Protein AF-A0A3M8EXB7-F1 (afdb_monomer_lite)

Radius of gyration: 24.82 Å; chains: 1; bounding box: 49×65×72 Å

Foldseek 3Di:
DPDPVVVVVVVPPPDPPPPDDLLNQQQEFEDDPDDPLVVLLQVLLVVVQWHKDKDWDDQPPDDPVSIGIWIWIDHPPDIATEGEGEPVQQADLVNVVVVLSCLRVQADPPDAYHYEYEYAPAAHGDVNVVVSQVVCVVPGNYNYDYAGNVLSVVSVVDPPPNNVSSCVRTPDSDPVVPPPPDDDDDDDQAEAEEEEDDFVVCVQLVVVLVVLLCVLQVPLPRHHYPYDYLVPDDDPDPSVVVLVVSLVPGLEYEYADEARCVVDPVNPPPSVVSNVVCCVVVVRHYEYEPAYFDDPPPPVPCVVPPYHQDQCVQQVPVVCNVVSGDGLVVQFDWDDDPNDTHTDDGVSNNVVSNVVVVVCSVVVVVSSVVVVVD

Structure (mmCIF, N/CA/C/O backbone):
data_AF-A0A3M8EXB7-F1
#
_entry.id   AF-A0A3M8EXB7-F1
#
loop_
_atom_site.group_PDB
_atom_site.id
_atom_site.type_symbol
_atom_site.label_atom_id
_atom_site.label_alt_id
_atom_site.label_comp_id
_atom_site.label_asym_id
_atom_site.label_entity_id
_atom_site.label_seq_id
_atom_site.pdbx_PDB_ins_code
_atom_site.Cartn_x
_atom_site.Cartn_y
_atom_site.Cartn_z
_atom_site.occupancy
_atom_site.B_iso_or_equiv
_atom_site.auth_seq_id
_atom_site.auth_comp_id
_atom_site.auth_asym_id
_atom_site.auth_atom_id
_atom_site.pdbx_PDB_model_num
ATOM 1 N N . MET A 1 1 ? 20.063 35.970 -7.786 1.00 37.06 1 MET A N 1
ATOM 2 C CA . MET A 1 1 ? 20.717 35.520 -6.540 1.00 37.06 1 MET A CA 1
ATOM 3 C C . MET A 1 1 ? 19.761 35.767 -5.386 1.00 37.06 1 MET A C 1
ATOM 5 O O . MET A 1 1 ? 19.698 36.880 -4.885 1.00 37.06 1 MET A O 1
ATOM 9 N N . MET A 1 2 ? 18.943 34.772 -5.034 1.00 27.27 2 MET A N 1
ATOM 10 C CA . MET A 1 2 ? 18.135 34.829 -3.814 1.00 27.27 2 MET A CA 1
ATOM 11 C C . MET A 1 2 ? 18.974 34.323 -2.637 1.00 27.27 2 MET A C 1
ATOM 13 O O . MET A 1 2 ? 19.728 33.362 -2.768 1.00 27.27 2 MET A O 1
ATOM 17 N N . SER A 1 3 ? 18.883 35.054 -1.529 1.00 26.61 3 SER A N 1
ATOM 18 C CA . SER A 1 3 ? 19.718 34.952 -0.333 1.00 26.61 3 SER A CA 1
ATOM 19 C C . SER A 1 3 ? 19.709 33.561 0.316 1.00 26.61 3 SER A C 1
ATOM 21 O O . SER A 1 3 ? 18.650 32.978 0.556 1.00 26.61 3 SER A O 1
ATOM 23 N N . SER A 1 4 ? 20.899 33.082 0.694 1.00 31.89 4 SER A N 1
ATOM 24 C CA . SER A 1 4 ? 21.149 31.824 1.418 1.00 31.89 4 SER A CA 1
ATOM 25 C C . SER A 1 4 ? 20.468 31.742 2.796 1.00 31.89 4 SER A C 1
ATOM 27 O O . SER A 1 4 ? 20.416 30.672 3.404 1.00 31.89 4 SER A O 1
ATOM 29 N N . SER A 1 5 ? 19.892 32.847 3.279 1.00 31.09 5 SER A N 1
ATOM 30 C CA . SER A 1 5 ? 19.147 32.921 4.537 1.00 31.09 5 SER A CA 1
ATOM 31 C C . SER A 1 5 ? 17.757 32.271 4.480 1.00 31.09 5 SER A C 1
ATOM 33 O O . SER A 1 5 ? 17.304 31.751 5.496 1.00 31.09 5 SER A O 1
ATOM 35 N N . ILE A 1 6 ? 17.102 32.219 3.313 1.00 33.41 6 ILE A N 1
ATOM 36 C CA . ILE A 1 6 ? 15.772 31.589 3.179 1.00 33.41 6 ILE A CA 1
ATOM 37 C C . ILE A 1 6 ? 15.900 30.063 3.086 1.00 33.41 6 ILE A C 1
ATOM 39 O O . ILE A 1 6 ? 15.130 29.335 3.710 1.00 33.41 6 ILE A O 1
ATOM 43 N N . VAL A 1 7 ? 16.939 29.566 2.405 1.00 30.27 7 VAL A N 1
ATOM 44 C CA . VAL A 1 7 ? 17.199 28.121 2.281 1.00 30.27 7 VAL A CA 1
ATOM 45 C C . VAL A 1 7 ? 17.535 27.502 3.645 1.00 30.27 7 VAL A C 1
ATOM 47 O O . VAL A 1 7 ? 17.041 26.425 3.963 1.00 30.27 7 VAL A O 1
ATOM 50 N N . ARG A 1 8 ? 18.264 28.206 4.527 1.00 27.84 8 ARG A N 1
ATOM 51 C CA . ARG A 1 8 ? 18.510 27.725 5.903 1.00 27.84 8 ARG A CA 1
ATOM 52 C C . ARG A 1 8 ? 17.266 27.708 6.796 1.00 27.84 8 ARG A C 1
ATOM 54 O O . ARG A 1 8 ? 17.203 26.884 7.700 1.00 27.84 8 ARG A O 1
ATOM 61 N N . SER A 1 9 ? 16.275 28.567 6.548 1.00 28.19 9 SER A N 1
ATOM 62 C CA . SER A 1 9 ? 15.048 28.609 7.359 1.00 28.19 9 SER A CA 1
ATOM 63 C C . SER A 1 9 ? 14.070 27.475 7.040 1.00 28.19 9 SER A C 1
ATOM 65 O O . SER A 1 9 ? 13.256 27.130 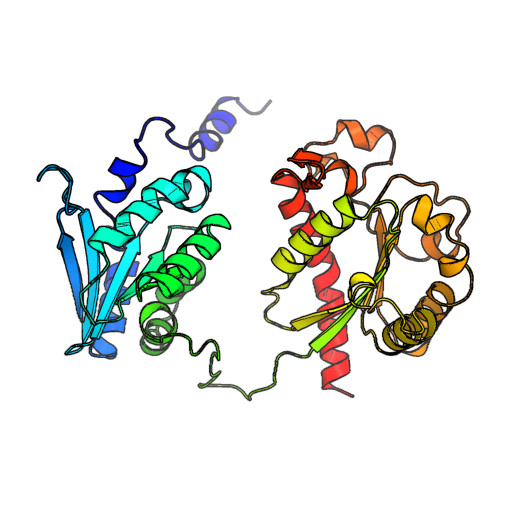7.894 1.00 28.19 9 SER A O 1
ATOM 67 N N . ILE A 1 10 ? 14.129 26.907 5.833 1.00 29.70 10 ILE A N 1
ATOM 68 C CA . ILE A 1 10 ? 13.236 25.817 5.402 1.00 29.70 10 ILE A CA 1
ATOM 69 C C . ILE A 1 10 ? 13.870 24.448 5.694 1.00 29.70 10 ILE A C 1
ATOM 71 O O . ILE A 1 10 ? 13.172 23.505 6.049 1.00 29.70 10 ILE A O 1
ATOM 75 N N . VAL A 1 11 ? 15.203 24.357 5.657 1.00 30.31 11 VAL A N 1
ATOM 76 C CA . VAL A 1 11 ? 15.957 23.124 5.957 1.00 30.31 11 VAL A CA 1
ATOM 77 C C . VAL A 1 11 ? 16.048 22.836 7.472 1.00 30.31 11 VAL A C 1
ATOM 79 O O . VAL A 1 11 ? 16.360 21.723 7.876 1.00 30.31 11 VAL A O 1
ATOM 82 N N . GLY A 1 12 ? 15.709 23.801 8.336 1.00 28.39 12 GLY A N 1
ATOM 83 C CA . GLY A 1 12 ? 15.844 23.692 9.796 1.00 28.39 12 GLY A CA 1
ATOM 84 C C . GLY A 1 12 ? 14.690 23.040 10.574 1.00 28.39 12 GLY A C 1
ATOM 85 O O . GLY A 1 12 ? 14.664 23.190 11.792 1.00 28.39 12 GLY A O 1
ATOM 86 N N . LYS A 1 13 ? 13.713 22.371 9.937 1.00 38.47 13 LYS A N 1
ATOM 87 C CA . LYS A 1 13 ? 12.563 21.771 10.661 1.00 38.47 13 LYS A CA 1
ATOM 88 C C . LYS A 1 13 ? 12.230 20.306 10.360 1.00 38.47 13 LYS A C 1
ATOM 90 O O . LYS A 1 13 ? 11.255 19.809 10.911 1.00 38.47 13 LYS A O 1
ATOM 95 N N . ILE A 1 14 ? 13.024 19.592 9.560 1.00 37.44 14 ILE A N 1
ATOM 96 C CA . ILE A 1 14 ? 12.814 18.147 9.325 1.00 37.44 14 ILE A CA 1
ATOM 97 C C . ILE A 1 14 ? 14.154 17.397 9.299 1.00 37.44 14 ILE A C 1
ATOM 99 O O . ILE A 1 14 ? 14.419 16.558 8.447 1.00 37.44 14 ILE A O 1
ATOM 103 N N . THR A 1 15 ? 15.027 17.711 10.249 1.00 34.00 15 THR A N 1
ATOM 104 C CA . THR A 1 15 ? 16.056 16.771 10.703 1.00 34.00 15 THR A CA 1
ATOM 105 C C . THR A 1 15 ? 15.600 16.264 12.067 1.00 34.00 15 THR A C 1
ATOM 107 O O . THR A 1 15 ? 15.332 17.108 12.928 1.00 34.00 15 THR A O 1
ATOM 110 N N . PRO A 1 16 ? 15.443 14.942 12.277 1.00 38.62 16 PRO A N 1
ATOM 111 C CA . PRO A 1 16 ? 15.100 14.419 13.590 1.00 38.62 16 PRO A CA 1
ATOM 112 C C . PRO A 1 16 ? 16.168 14.873 14.581 1.00 38.62 16 PRO A C 1
ATOM 114 O O . PRO A 1 16 ? 17.355 14.927 14.257 1.00 38.62 16 PRO A O 1
ATOM 117 N N . ASP A 1 17 ? 15.740 15.242 15.778 1.00 40.34 17 ASP A N 1
ATOM 118 C CA . ASP A 1 17 ? 16.655 15.405 16.892 1.00 40.34 17 ASP A CA 1
ATOM 119 C C . ASP A 1 17 ? 17.236 14.015 17.201 1.00 40.34 17 ASP A C 1
ATOM 121 O O . ASP A 1 17 ? 16.585 13.176 17.815 1.00 40.34 17 ASP A O 1
ATOM 125 N N . ILE A 1 18 ? 18.441 13.736 16.696 1.00 44.69 18 ILE A N 1
ATOM 126 C CA . ILE A 1 18 ? 19.165 12.462 16.868 1.00 44.69 18 ILE A CA 1
ATOM 127 C C . ILE A 1 18 ? 19.607 12.274 18.344 1.00 44.69 18 ILE A C 1
ATOM 129 O O . ILE A 1 18 ? 20.276 11.301 18.675 1.00 44.69 18 ILE A O 1
ATOM 133 N N . SER A 1 19 ? 19.253 13.186 19.264 1.00 48.19 19 SER A N 1
ATOM 134 C CA . SER A 1 19 ? 19.722 13.151 20.656 1.00 48.19 19 SER A CA 1
ATOM 135 C C . SER A 1 19 ? 18.784 12.480 21.666 1.00 48.19 19 SER A C 1
ATOM 137 O O . SER A 1 19 ? 19.179 12.315 22.820 1.00 48.19 19 SER A O 1
ATOM 139 N N . THR A 1 20 ? 17.564 12.085 21.287 1.00 61.19 20 THR A N 1
ATOM 140 C CA . THR A 1 20 ? 16.586 11.551 22.253 1.00 61.19 20 THR A CA 1
ATOM 141 C C . THR A 1 20 ? 16.604 10.023 22.295 1.00 61.19 20 THR A C 1
ATOM 143 O O . THR A 1 20 ? 16.382 9.365 21.281 1.00 61.19 20 THR A O 1
ATOM 146 N N . ASP A 1 21 ? 16.843 9.440 23.475 1.00 76.81 21 ASP A N 1
ATOM 147 C CA . ASP A 1 21 ? 16.736 7.992 23.688 1.00 76.81 21 ASP A CA 1
ATOM 148 C C . ASP A 1 21 ? 15.311 7.526 23.312 1.00 76.81 21 ASP A C 1
ATOM 150 O O . ASP A 1 21 ? 14.333 8.089 23.818 1.00 76.81 21 ASP A O 1
ATOM 154 N N . PRO A 1 22 ? 15.142 6.497 22.459 1.00 80.69 22 PRO A N 1
ATOM 155 C CA . PRO A 1 22 ? 13.828 5.949 22.122 1.00 80.69 22 PRO A CA 1
ATOM 156 C C . PRO A 1 22 ? 12.984 5.576 23.353 1.00 80.69 22 PRO A C 1
ATOM 158 O O . PRO A 1 22 ? 11.757 5.625 23.312 1.00 80.69 22 PRO A O 1
ATOM 161 N N . ARG A 1 23 ? 13.608 5.247 24.488 1.00 81.44 23 ARG A N 1
ATOM 162 C CA . ARG A 1 23 ? 12.910 4.972 25.753 1.00 81.44 23 ARG A CA 1
ATOM 163 C C . ARG A 1 23 ? 12.341 6.229 26.400 1.00 81.44 23 ARG A C 1
ATOM 165 O O . ARG A 1 23 ? 11.328 6.129 27.095 1.00 81.44 23 ARG A O 1
ATOM 172 N N . ASP A 1 24 ? 12.956 7.386 26.188 1.00 84.25 24 ASP A N 1
ATOM 173 C CA . ASP A 1 24 ? 12.462 8.666 26.699 1.00 84.25 24 ASP A CA 1
ATOM 174 C C . ASP A 1 24 ? 11.244 9.130 25.897 1.00 84.25 24 ASP A C 1
ATOM 176 O O . ASP A 1 24 ? 10.268 9.614 26.471 1.00 84.25 24 ASP A O 1
ATOM 180 N N . ALA A 1 25 ? 11.239 8.855 24.588 1.00 85.38 25 ALA A N 1
ATOM 181 C CA . ALA A 1 25 ? 10.111 9.111 23.690 1.00 85.38 25 ALA A CA 1
ATOM 182 C C . ALA A 1 25 ? 8.811 8.403 24.114 1.00 85.38 25 ALA A C 1
ATOM 184 O O . ALA A 1 25 ? 7.721 8.824 23.734 1.00 85.38 25 ALA A O 1
ATOM 185 N N . LEU A 1 26 ? 8.921 7.336 24.911 1.00 88.31 26 LEU A N 1
ATOM 186 C CA . LEU A 1 26 ? 7.787 6.566 25.417 1.00 88.31 26 LEU A CA 1
ATOM 187 C C . LEU A 1 26 ? 7.358 6.983 26.833 1.00 88.31 26 LEU A C 1
ATOM 189 O O . LEU A 1 26 ? 6.419 6.397 27.364 1.00 88.31 26 LEU A O 1
ATOM 193 N N . ILE A 1 27 ? 8.016 7.960 27.479 1.00 88.44 27 ILE A N 1
ATOM 194 C CA . ILE A 1 27 ? 7.621 8.451 28.816 1.00 88.44 27 ILE A CA 1
ATOM 195 C C . ILE A 1 27 ? 6.212 9.044 28.784 1.00 88.44 27 ILE A C 1
ATOM 197 O O . ILE A 1 27 ? 5.389 8.656 29.612 1.00 88.44 27 ILE A O 1
ATOM 201 N N . ASP A 1 28 ? 5.930 9.936 27.834 1.00 89.88 28 ASP A N 1
ATOM 202 C CA . ASP A 1 28 ? 4.630 10.592 27.713 1.00 89.88 28 ASP A CA 1
ATOM 203 C C . ASP A 1 28 ? 3.994 10.335 26.347 1.00 89.88 28 ASP A C 1
ATOM 205 O O . ASP A 1 28 ? 4.351 10.948 25.346 1.00 89.88 28 ASP A O 1
ATOM 209 N N . MET A 1 29 ? 3.032 9.415 26.330 1.00 93.12 29 MET A N 1
ATOM 210 C CA . MET A 1 29 ? 2.284 8.988 25.147 1.00 93.12 29 MET A CA 1
ATOM 211 C C . MET A 1 29 ? 0.824 9.455 25.196 1.00 93.12 29 MET A C 1
ATOM 213 O O . MET A 1 29 ? -0.055 8.835 24.592 1.00 93.12 29 MET A O 1
ATOM 217 N N . ARG A 1 30 ? 0.517 10.500 25.971 1.00 93.00 30 ARG A N 1
ATOM 218 C CA . ARG A 1 30 ? -0.843 11.044 26.046 1.00 93.00 30 ARG A CA 1
ATOM 219 C C . ARG A 1 30 ? -1.279 11.623 24.703 1.00 93.00 30 ARG A C 1
ATOM 221 O O . ARG A 1 30 ? -0.493 12.232 23.980 1.00 93.00 30 ARG A O 1
ATOM 228 N N . LEU A 1 31 ? -2.560 11.449 24.396 1.00 87.25 31 LEU A N 1
ATOM 229 C CA . LEU A 1 31 ? -3.165 11.958 23.173 1.00 87.25 31 LEU A CA 1
ATOM 230 C C . LEU A 1 31 ? -3.250 13.488 23.212 1.00 87.25 31 LEU A C 1
ATOM 232 O O . LEU A 1 31 ? -3.987 14.046 24.018 1.00 87.25 31 LEU A O 1
ATOM 236 N N . ASP A 1 32 ? -2.511 14.122 22.314 1.00 72.25 32 ASP A N 1
ATOM 237 C CA . ASP A 1 32 ? -2.511 15.533 21.939 1.00 72.25 32 ASP A CA 1
ATOM 238 C C . ASP A 1 32 ? -2.844 16.536 23.057 1.00 72.25 32 ASP A C 1
ATOM 240 O O . ASP A 1 32 ? -3.973 16.994 23.209 1.00 72.25 32 ASP A O 1
ATOM 244 N N . LEU A 1 33 ? -1.832 16.891 23.846 1.00 58.84 33 LEU A N 1
ATOM 245 C CA . LEU A 1 33 ? -1.978 17.704 25.057 1.00 58.84 33 LEU A CA 1
ATOM 246 C C . LEU A 1 33 ? -2.376 19.168 24.810 1.00 58.84 33 LEU A C 1
ATOM 248 O O . LEU A 1 33 ? -2.936 19.789 25.711 1.00 58.84 33 LEU A O 1
ATOM 252 N N . ASP A 1 34 ? -2.122 19.697 23.611 1.00 59.34 34 ASP A N 1
ATOM 253 C CA . ASP A 1 34 ? -2.090 21.146 23.364 1.00 59.34 34 ASP A CA 1
ATOM 254 C C . ASP A 1 34 ? -3.040 21.618 22.244 1.00 59.34 34 ASP A C 1
ATOM 256 O O . ASP A 1 34 ? -2.951 22.765 21.803 1.00 59.34 34 ASP A O 1
ATOM 260 N N . SER A 1 35 ? -3.941 20.763 21.744 1.00 62.22 35 SER A N 1
ATOM 261 C CA . SER A 1 35 ? -4.764 21.076 20.565 1.00 62.22 35 SER A CA 1
ATOM 262 C C . SER A 1 35 ? -6.274 20.967 20.804 1.00 62.22 35 SER A C 1
ATOM 264 O O . SER A 1 35 ? -6.758 20.258 21.691 1.00 62.22 35 SER A O 1
ATOM 266 N N . GLY A 1 36 ? -7.046 21.630 19.935 1.00 74.88 36 GLY A N 1
ATOM 267 C CA . GLY A 1 36 ? -8.500 21.462 19.861 1.00 74.88 36 GLY A CA 1
ATOM 268 C C . GLY A 1 36 ? -8.937 20.025 19.537 1.00 74.88 36 GLY A C 1
ATOM 269 O O . GLY A 1 36 ? -10.076 19.666 19.833 1.00 74.88 36 GLY A O 1
ATOM 270 N N . ILE A 1 37 ? -8.040 19.181 19.005 1.00 78.75 37 ILE A N 1
ATOM 271 C CA . ILE A 1 37 ? -8.305 17.772 18.675 1.00 78.75 37 ILE A CA 1
ATOM 272 C C . ILE A 1 37 ? -8.716 17.000 19.917 1.00 78.75 37 ILE A C 1
ATOM 274 O O . ILE A 1 37 ? -9.737 16.315 19.903 1.00 78.75 37 ILE A O 1
ATOM 278 N N . ARG A 1 38 ? -7.955 17.118 21.013 1.00 85.31 38 ARG A N 1
ATOM 279 C CA . ARG A 1 38 ? -8.247 16.359 22.235 1.00 85.31 38 ARG A CA 1
ATOM 280 C C . ARG A 1 38 ? -9.624 16.703 22.778 1.00 85.31 38 ARG A C 1
ATOM 282 O O . ARG A 1 38 ? -10.377 15.797 23.117 1.00 85.31 38 ARG A O 1
ATOM 289 N N . GLN A 1 39 ? -9.977 17.986 22.791 1.00 85.50 39 GLN A N 1
ATOM 290 C CA . GLN A 1 39 ? -11.293 18.438 23.233 1.00 85.50 39 GLN A CA 1
ATOM 291 C C . GLN A 1 39 ? -12.415 17.853 22.361 1.00 85.50 39 GLN A C 1
ATOM 293 O O . GLN A 1 39 ? -13.397 17.331 22.887 1.00 85.50 39 GLN A O 1
ATOM 298 N N . LYS A 1 40 ? -12.241 17.840 21.037 1.00 83.19 40 LYS A N 1
ATOM 299 C CA . LYS A 1 40 ? -13.208 17.227 20.114 1.00 83.19 40 LYS A CA 1
ATOM 300 C C . LYS A 1 40 ? -13.334 15.721 20.306 1.00 83.19 40 LYS A C 1
ATOM 302 O O . LYS A 1 40 ? -14.442 15.192 20.309 1.00 83.19 40 LYS A O 1
ATOM 307 N N . ILE A 1 41 ? -12.218 15.027 20.525 1.00 85.00 41 ILE A N 1
ATOM 308 C CA . ILE A 1 41 ? -12.221 13.594 20.834 1.00 85.00 41 ILE A CA 1
ATOM 309 C C . ILE A 1 41 ? -12.922 13.342 22.172 1.00 85.00 41 ILE A C 1
ATOM 311 O O . ILE A 1 41 ? -13.701 12.400 22.267 1.00 85.00 41 ILE A O 1
ATOM 315 N N . MET A 1 42 ? -12.714 14.183 23.189 1.00 87.50 42 MET A N 1
ATOM 316 C CA . MET A 1 42 ? -13.430 14.093 24.467 1.00 87.50 42 MET A CA 1
ATOM 317 C C . MET A 1 42 ? -14.941 14.275 24.292 1.00 87.50 42 MET A C 1
ATOM 319 O O . MET A 1 42 ? -15.725 13.522 24.870 1.00 87.50 42 MET A O 1
ATOM 323 N N . GLU A 1 43 ? -15.361 15.254 23.493 1.00 87.12 43 GLU A N 1
ATOM 324 C CA . GLU A 1 43 ? -16.772 15.515 23.203 1.00 87.12 43 GLU A CA 1
ATOM 325 C C . GLU A 1 43 ? -17.413 14.351 22.438 1.00 87.12 43 GLU A C 1
ATOM 327 O O . GLU A 1 43 ? -18.459 13.846 22.856 1.00 87.12 43 GLU A O 1
ATOM 332 N N . ALA A 1 44 ? -16.751 13.856 21.390 1.00 84.38 44 ALA A N 1
ATOM 333 C CA . ALA A 1 44 ? -17.200 12.698 20.623 1.00 84.38 44 ALA A CA 1
ATOM 334 C C . ALA A 1 44 ? -17.218 11.412 21.472 1.00 84.38 44 ALA A C 1
ATOM 336 O O . ALA A 1 44 ? -18.166 10.627 21.395 1.00 84.38 44 ALA A O 1
ATOM 337 N N . ALA A 1 45 ? -16.225 11.212 22.344 1.00 87.19 45 ALA A N 1
ATOM 338 C CA . ALA A 1 45 ? -16.192 10.108 23.299 1.00 87.19 45 ALA A CA 1
ATOM 339 C C . ALA A 1 45 ? -17.400 10.156 24.238 1.00 87.19 45 ALA A C 1
ATOM 341 O O . ALA A 1 45 ? -18.124 9.165 24.372 1.00 87.19 45 ALA A O 1
ATOM 342 N N . LYS A 1 46 ? -17.667 11.329 24.824 1.00 88.50 46 LYS A N 1
ATOM 343 C CA . LYS A 1 46 ? -18.773 11.548 25.761 1.00 88.50 46 LYS A CA 1
ATOM 344 C C . LYS A 1 46 ? -20.132 11.274 25.120 1.00 88.50 46 LYS A C 1
ATOM 346 O O . LYS A 1 46 ? -20.969 10.627 25.745 1.00 88.50 46 LYS A O 1
ATOM 351 N N . GLN A 1 47 ? -20.335 11.692 23.869 1.00 84.75 47 GLN A N 1
ATOM 352 C CA . GLN A 1 47 ? -21.551 11.387 23.099 1.00 84.75 47 GLN A CA 1
ATOM 353 C C . GLN A 1 47 ? -21.770 9.874 22.910 1.00 84.75 47 GLN A C 1
ATOM 355 O O . GLN A 1 47 ? -22.905 9.422 22.792 1.00 84.75 47 GLN A O 1
ATOM 360 N N . ASN A 1 48 ? -20.702 9.074 22.951 1.00 81.50 48 ASN A N 1
ATOM 361 C CA . ASN A 1 48 ? -20.750 7.614 22.852 1.00 81.50 48 ASN A CA 1
ATOM 362 C C . ASN A 1 48 ? -20.691 6.886 24.205 1.00 81.50 48 ASN A C 1
ATOM 364 O O . ASN A 1 48 ? -20.547 5.658 24.243 1.00 81.50 48 ASN A O 1
ATOM 368 N N . GLY A 1 49 ? -20.793 7.625 25.312 1.00 85.75 49 GLY A N 1
ATOM 369 C CA . GLY A 1 49 ? -20.713 7.081 26.667 1.00 85.75 49 GLY A CA 1
ATOM 370 C C . GLY A 1 49 ? -19.300 6.684 27.101 1.00 85.75 49 GLY A C 1
ATOM 371 O O . GLY A 1 49 ? -19.160 5.973 28.094 1.00 85.75 49 GLY A O 1
ATOM 372 N N . TYR A 1 50 ? -18.266 7.113 26.373 1.00 90.12 50 TYR A N 1
ATOM 373 C CA . TYR A 1 50 ? -16.873 6.964 26.782 1.00 90.12 50 TYR A CA 1
ATOM 374 C C . TYR A 1 50 ? -16.390 8.191 27.547 1.00 90.12 50 TYR A C 1
ATOM 376 O O . TYR A 1 50 ? -16.802 9.320 27.288 1.00 90.12 50 TYR A O 1
ATOM 384 N N . VAL A 1 51 ? -15.449 7.965 28.453 1.00 91.50 51 VAL A N 1
ATOM 385 C CA . VAL A 1 51 ? -14.662 9.012 29.100 1.00 91.50 51 VAL A CA 1
ATOM 386 C C . VAL A 1 51 ? -13.220 8.861 28.635 1.00 91.50 51 VAL A C 1
ATOM 388 O O . VAL A 1 51 ? -12.645 7.782 28.786 1.00 91.50 51 VAL A O 1
ATOM 391 N N . LEU A 1 52 ? -12.660 9.921 28.048 1.00 91.25 52 LEU A N 1
ATOM 392 C CA . LEU A 1 52 ? -11.225 10.022 27.787 1.00 91.25 52 LEU A CA 1
ATOM 393 C C . LEU A 1 52 ? -10.546 10.596 29.031 1.00 91.25 52 LEU A C 1
ATOM 395 O O . LEU A 1 52 ? -10.864 11.706 29.455 1.00 91.25 52 LEU A O 1
ATOM 399 N N . GLU A 1 53 ? -9.606 9.853 29.596 1.00 92.12 53 GLU A N 1
ATOM 400 C CA . GLU A 1 53 ? -8.786 10.291 30.726 1.00 92.12 53 GLU A CA 1
ATOM 401 C C . GLU A 1 53 ? -7.330 9.856 30.530 1.00 92.12 53 GLU A C 1
ATOM 403 O O . GLU A 1 53 ? -7.027 9.042 29.658 1.00 92.12 53 GLU A O 1
ATOM 408 N N . ASP A 1 54 ? -6.416 10.400 31.328 1.00 93.12 54 ASP A N 1
ATOM 409 C CA . ASP A 1 54 ? -5.020 9.969 31.315 1.00 93.12 54 ASP A CA 1
ATOM 410 C C . ASP A 1 54 ? -4.755 8.994 32.455 1.00 93.12 54 ASP A C 1
ATOM 412 O O . ASP A 1 54 ? -5.274 9.127 33.564 1.00 93.12 54 ASP A O 1
ATOM 416 N N . ASN A 1 55 ? -3.910 8.011 32.182 1.00 90.50 55 ASN A N 1
ATOM 417 C CA . ASN A 1 55 ? -3.469 7.031 33.150 1.00 90.50 55 ASN A CA 1
ATOM 418 C C . ASN A 1 55 ? -1.952 6.882 33.077 1.00 90.50 55 ASN A C 1
ATOM 420 O O . ASN A 1 55 ? -1.269 7.455 32.226 1.00 90.50 55 ASN A O 1
ATOM 424 N N . SER A 1 56 ? -1.400 6.136 34.023 1.00 87.81 56 SER A N 1
ATOM 425 C CA . SER A 1 56 ? 0.035 5.964 34.110 1.00 87.81 56 SER A CA 1
ATOM 426 C C . SER A 1 56 ? 0.409 4.653 34.769 1.00 87.81 56 SER A C 1
ATOM 428 O O . SER A 1 56 ? -0.246 4.212 35.714 1.00 87.81 56 SER A O 1
ATOM 430 N N . LYS A 1 57 ? 1.474 4.025 34.275 1.00 84.00 57 LYS A N 1
ATOM 431 C CA . LYS A 1 57 ? 1.949 2.741 34.790 1.00 84.00 57 LYS A CA 1
ATOM 432 C C . LYS A 1 57 ? 3.471 2.703 34.788 1.00 84.00 57 LYS A C 1
ATOM 434 O O . LYS A 1 57 ? 4.115 3.170 33.850 1.00 84.00 57 LYS A O 1
ATOM 439 N N . THR A 1 58 ? 4.039 2.147 35.850 1.00 74.94 58 THR A N 1
ATOM 440 C CA . THR A 1 58 ? 5.477 1.881 35.931 1.00 74.94 58 THR A CA 1
ATOM 441 C C . THR A 1 58 ? 5.763 0.521 35.281 1.00 74.94 58 THR A C 1
ATOM 443 O O . THR A 1 58 ? 5.038 -0.438 35.571 1.00 74.94 58 THR A O 1
ATOM 446 N N . PRO A 1 59 ? 6.769 0.408 34.396 1.00 66.25 59 PRO A N 1
ATOM 447 C CA . PRO A 1 59 ? 7.201 -0.874 33.842 1.00 66.25 59 PRO A CA 1
ATOM 448 C C . PRO A 1 59 ? 7.600 -1.868 34.944 1.00 66.25 59 PRO A C 1
ATOM 450 O O . PRO A 1 59 ? 8.151 -1.475 35.969 1.00 66.25 59 PRO A O 1
ATOM 453 N N . ILE A 1 60 ? 7.343 -3.163 34.728 1.00 57.88 60 ILE A N 1
ATOM 454 C CA . ILE A 1 60 ? 7.510 -4.225 35.745 1.00 57.88 60 ILE A CA 1
ATOM 455 C C . ILE A 1 60 ? 8.968 -4.356 36.230 1.00 57.88 60 ILE A C 1
ATOM 457 O O . ILE A 1 60 ? 9.195 -4.699 37.387 1.00 57.88 60 ILE A O 1
ATOM 461 N N . SER A 1 61 ? 9.946 -4.056 35.374 1.00 53.81 61 SER A N 1
ATOM 462 C CA . SER A 1 61 ? 11.384 -4.112 35.677 1.00 53.81 61 SER A CA 1
ATOM 463 C C . SER A 1 61 ? 12.055 -2.732 35.762 1.00 53.81 61 SER A C 1
ATOM 465 O O . SER A 1 61 ? 13.281 -2.660 35.744 1.00 53.81 61 SER A O 1
ATOM 467 N N . GLY A 1 62 ? 11.276 -1.644 35.785 1.00 53.59 62 GLY A N 1
ATOM 468 C CA . GLY A 1 62 ? 11.773 -0.277 35.594 1.00 53.59 62 GLY A CA 1
ATOM 469 C C . GLY A 1 62 ? 11.971 0.524 36.881 1.00 53.59 62 GLY A C 1
ATOM 470 O O . GLY A 1 62 ? 11.345 0.271 37.913 1.00 53.59 62 GLY A O 1
ATOM 471 N N . ASN A 1 63 ? 12.825 1.545 36.809 1.00 55.56 63 ASN A N 1
ATOM 472 C CA . ASN A 1 63 ? 12.959 2.565 37.850 1.00 55.56 63 ASN A CA 1
ATOM 473 C C . ASN A 1 63 ? 11.608 3.301 38.032 1.00 55.56 63 ASN A C 1
ATOM 475 O O . ASN A 1 63 ? 10.966 3.621 37.035 1.00 55.56 63 ASN A O 1
ATOM 479 N N . PRO A 1 64 ? 11.158 3.656 39.254 1.00 50.81 64 PRO A N 1
ATOM 480 C CA . PRO A 1 64 ? 9.954 4.475 39.460 1.00 50.81 64 PRO A CA 1
ATOM 481 C C . PRO A 1 64 ? 9.918 5.798 38.670 1.00 50.81 64 PRO A C 1
ATOM 483 O O . PRO A 1 64 ? 8.838 6.342 38.440 1.00 50.81 64 PRO A O 1
ATOM 486 N N . LYS A 1 65 ? 11.084 6.310 38.244 1.00 53.59 65 LYS A N 1
ATOM 487 C CA . LYS A 1 65 ? 11.223 7.474 37.351 1.00 53.59 65 LYS A CA 1
ATOM 488 C C . LYS A 1 65 ? 10.864 7.194 35.880 1.00 53.59 65 LYS A C 1
ATOM 490 O O . LYS A 1 65 ? 10.662 8.140 35.135 1.00 53.59 65 LYS A O 1
ATOM 495 N N . GLU A 1 66 ? 10.713 5.935 35.473 1.00 66.75 66 GLU A N 1
ATOM 496 C CA . GLU A 1 66 ? 10.310 5.496 34.121 1.00 66.75 66 GLU A CA 1
ATOM 497 C C . GLU A 1 66 ? 8.786 5.344 33.991 1.00 66.75 66 GLU A C 1
ATOM 499 O O . GLU A 1 66 ? 8.275 4.507 33.244 1.00 66.75 66 GLU A O 1
ATOM 504 N N . LYS A 1 67 ? 8.029 6.123 34.765 1.00 82.25 67 LYS A N 1
ATOM 505 C CA . LYS A 1 67 ? 6.568 6.112 34.731 1.00 82.25 67 LYS A CA 1
ATOM 506 C C . LYS A 1 67 ? 6.089 6.521 33.337 1.00 82.25 67 LYS A C 1
ATOM 508 O O . LYS A 1 67 ? 6.373 7.623 32.884 1.00 82.25 67 LYS A O 1
ATOM 513 N N . ARG A 1 68 ? 5.339 5.635 32.682 1.00 88.00 68 ARG A N 1
ATOM 514 C CA . ARG A 1 68 ? 4.787 5.853 31.341 1.00 88.00 68 ARG A CA 1
ATOM 515 C C . ARG A 1 68 ? 3.373 6.413 31.476 1.00 88.00 68 ARG A C 1
ATOM 517 O O . ARG A 1 68 ? 2.536 5.768 32.115 1.00 88.00 68 ARG A O 1
ATOM 524 N N . THR A 1 69 ? 3.106 7.592 30.923 1.00 91.75 69 THR A N 1
ATOM 525 C CA . THR A 1 69 ? 1.775 8.220 30.870 1.00 91.75 69 THR A CA 1
ATOM 526 C C . THR A 1 69 ? 1.140 8.007 29.502 1.00 91.75 69 THR A C 1
ATOM 528 O O . THR A 1 69 ? 1.815 8.054 28.480 1.00 91.75 69 THR A O 1
ATOM 531 N N . TYR A 1 70 ? -0.161 7.738 29.475 1.00 93.38 70 TYR A N 1
ATOM 532 C CA . TYR A 1 70 ? -0.918 7.462 28.252 1.00 93.38 70 TYR A CA 1
ATOM 533 C C . TYR A 1 70 ? -2.389 7.827 28.443 1.00 93.38 70 TYR A C 1
ATOM 535 O O . TYR A 1 70 ? -2.850 7.977 29.575 1.00 93.38 70 TYR A O 1
ATOM 543 N N . SER A 1 71 ? -3.136 7.961 27.350 1.00 93.81 71 SER A N 1
ATOM 544 C CA . SER A 1 71 ? -4.574 8.230 27.417 1.00 93.81 71 SER A CA 1
ATOM 545 C C . SER A 1 71 ? -5.378 6.932 27.327 1.00 93.81 71 SER A C 1
ATOM 547 O O . SER A 1 71 ? -4.933 5.939 26.756 1.00 93.81 71 SER A O 1
ATOM 549 N N . ILE A 1 72 ? -6.569 6.922 27.914 1.00 92.62 72 ILE A N 1
ATOM 550 C CA . ILE A 1 72 ? -7.484 5.783 27.917 1.00 92.62 72 ILE A CA 1
ATOM 551 C C . ILE A 1 72 ? -8.913 6.242 27.658 1.00 92.62 72 ILE A C 1
ATOM 553 O O . ILE A 1 72 ? -9.360 7.254 28.190 1.00 92.62 72 ILE A O 1
ATOM 557 N N . LEU A 1 73 ? -9.646 5.452 26.882 1.00 91.56 73 LEU A N 1
ATOM 558 C CA . LEU A 1 73 ? -11.090 5.562 26.730 1.00 91.56 73 LEU A CA 1
ATOM 559 C C . LEU A 1 73 ? -11.769 4.496 27.578 1.00 91.56 73 LEU A C 1
ATOM 561 O O . LEU A 1 73 ? -11.508 3.306 27.401 1.00 91.56 73 LEU A O 1
ATOM 565 N N . LYS A 1 74 ? -12.666 4.910 28.473 1.00 89.81 74 LYS A N 1
ATOM 566 C CA . LYS A 1 74 ? -13.410 4.008 29.360 1.00 89.81 74 LYS A CA 1
ATOM 567 C C . LYS A 1 74 ? -14.913 4.105 29.153 1.00 89.81 74 LYS A C 1
ATOM 569 O O . LYS A 1 74 ? -15.460 5.202 29.160 1.00 89.81 74 LYS A O 1
ATOM 574 N N . ARG A 1 75 ? -15.583 2.954 29.065 1.00 88.56 75 ARG A N 1
ATOM 575 C CA . ARG A 1 75 ? -17.048 2.830 29.124 1.00 88.56 75 ARG A CA 1
ATOM 576 C C . ARG A 1 75 ? -17.425 1.556 29.873 1.00 88.56 75 ARG A C 1
ATOM 578 O O . ARG A 1 75 ? -17.279 0.453 29.347 1.00 88.56 75 ARG A O 1
ATOM 585 N N . GLY A 1 76 ? -17.911 1.694 31.106 1.00 84.38 76 GLY A N 1
ATOM 586 C CA . GLY A 1 76 ? -18.158 0.543 31.980 1.00 84.38 76 GLY A CA 1
ATOM 587 C C . GLY A 1 76 ? -16.878 -0.278 32.179 1.00 84.38 76 GLY A C 1
ATOM 588 O O . GLY A 1 76 ? -15.873 0.253 32.641 1.00 84.38 76 GLY A O 1
ATOM 589 N N . ASN A 1 77 ? -16.903 -1.555 31.786 1.00 80.62 77 ASN A N 1
ATOM 590 C CA . ASN A 1 77 ? -15.738 -2.448 31.848 1.00 80.62 77 ASN A CA 1
ATOM 591 C C . ASN A 1 77 ? -14.843 -2.413 30.596 1.00 80.62 77 ASN A C 1
ATOM 593 O O . ASN A 1 77 ? -13.795 -3.059 30.596 1.00 80.62 77 ASN A O 1
ATOM 597 N N . GLN A 1 78 ? -15.242 -1.704 29.537 1.00 81.75 78 GLN A N 1
ATOM 598 C CA . GLN A 1 78 ? -14.462 -1.602 28.306 1.00 81.75 78 GLN A CA 1
ATOM 599 C C . GLN A 1 78 ? -13.413 -0.497 28.439 1.00 81.75 78 GLN A C 1
ATOM 601 O O . GLN A 1 78 ? -13.741 0.627 28.834 1.00 81.75 78 GLN A O 1
ATOM 606 N N . ILE A 1 79 ? -12.165 -0.821 28.096 1.00 85.81 79 ILE A N 1
ATOM 607 C CA . ILE A 1 79 ? -11.024 0.094 28.151 1.00 85.81 79 ILE A CA 1
ATOM 608 C C . ILE A 1 79 ? -10.254 -0.016 26.837 1.00 85.81 79 ILE A C 1
ATOM 610 O O . ILE A 1 79 ? -9.852 -1.115 26.468 1.00 85.81 79 ILE A O 1
ATOM 614 N N . VAL A 1 80 ? -10.012 1.117 26.179 1.00 90.06 80 VAL A N 1
ATOM 615 C CA . VAL A 1 80 ? -9.092 1.220 25.037 1.00 90.06 80 VAL A CA 1
ATOM 616 C C . VAL A 1 80 ? -7.937 2.132 25.423 1.00 90.06 80 VAL A C 1
ATOM 618 O O . VAL A 1 80 ? -8.163 3.238 25.915 1.00 90.06 80 VAL A O 1
ATOM 621 N N . LEU A 1 81 ? -6.704 1.684 25.211 1.00 92.81 81 LEU A N 1
ATOM 622 C CA . LEU A 1 81 ? -5.506 2.490 25.425 1.00 92.81 81 LEU A CA 1
ATOM 623 C C . LEU A 1 81 ? -5.188 3.277 24.157 1.00 92.81 81 LEU A C 1
ATOM 625 O O . LEU A 1 81 ? -5.200 2.722 23.062 1.00 92.81 81 LEU A O 1
ATOM 629 N N . ILE A 1 82 ? -4.863 4.556 24.311 1.00 92.88 82 ILE A N 1
ATOM 630 C CA . ILE A 1 82 ? -4.405 5.417 23.224 1.00 92.88 82 ILE A CA 1
ATOM 631 C C . ILE A 1 82 ? -2.968 5.836 23.513 1.00 92.88 82 ILE A C 1
ATOM 633 O O . ILE A 1 82 ? -2.688 6.456 24.543 1.00 92.88 82 ILE A O 1
ATOM 637 N N . LEU A 1 83 ? -2.072 5.490 22.590 1.00 94.06 83 LEU A N 1
ATOM 638 C CA . LEU A 1 83 ? -0.646 5.782 22.664 1.00 94.06 83 LEU A CA 1
ATOM 639 C C . LEU A 1 83 ? -0.270 6.730 21.527 1.00 94.06 83 LEU A C 1
ATOM 641 O O . LEU A 1 83 ? -0.273 6.339 20.361 1.00 94.06 83 LEU A O 1
ATOM 645 N N . GLN A 1 84 ? 0.067 7.973 21.856 1.00 93.94 84 GLN A N 1
ATOM 646 C CA . GLN A 1 84 ? 0.627 8.901 20.885 1.00 93.94 84 GLN A CA 1
ATOM 647 C C . GLN A 1 84 ? 2.147 8.776 20.840 1.00 93.94 84 GLN A C 1
ATOM 649 O O . GLN A 1 84 ? 2.826 9.032 21.830 1.00 93.94 84 GLN A O 1
ATOM 654 N N . LEU A 1 85 ? 2.674 8.414 19.673 1.00 92.44 85 LEU A N 1
ATOM 655 C CA . LEU A 1 85 ? 4.106 8.318 19.419 1.00 92.44 85 LEU A CA 1
ATOM 656 C C . LEU A 1 85 ? 4.614 9.552 18.668 1.00 92.44 85 LEU A C 1
ATOM 658 O O . LEU A 1 85 ? 3.908 10.076 17.797 1.00 92.44 85 LEU A O 1
ATOM 662 N N . PRO A 1 86 ? 5.855 9.997 18.921 1.00 90.69 86 PRO A N 1
ATOM 663 C CA . PRO A 1 86 ? 6.518 10.958 18.049 1.00 90.69 86 PRO A CA 1
ATOM 664 C C . PRO A 1 86 ? 6.634 10.429 16.614 1.00 90.69 86 PRO A C 1
ATOM 666 O O . PRO A 1 86 ? 6.912 9.249 16.401 1.00 90.69 86 PRO A O 1
ATOM 669 N N . THR A 1 87 ? 6.470 11.306 15.623 1.00 85.44 87 THR A N 1
ATOM 670 C CA . THR A 1 87 ? 6.504 10.935 14.196 1.00 85.44 87 THR A CA 1
ATOM 671 C C . THR A 1 87 ? 7.817 10.271 13.804 1.00 85.44 87 THR A C 1
ATOM 673 O O . THR A 1 87 ? 7.808 9.253 13.121 1.00 85.44 87 THR A O 1
ATOM 676 N N . TRP A 1 88 ? 8.947 10.799 14.287 1.00 82.88 88 TRP A N 1
ATOM 677 C CA . TRP A 1 88 ? 10.267 10.219 14.029 1.00 82.88 88 TRP A CA 1
ATOM 678 C C . TRP A 1 88 ? 10.390 8.790 14.575 1.00 82.88 88 TRP A C 1
ATOM 680 O O . TRP A 1 88 ? 11.030 7.953 13.952 1.00 82.88 88 TRP A O 1
ATOM 690 N N . PHE A 1 89 ? 9.742 8.503 15.707 1.00 88.44 89 PHE A N 1
ATOM 691 C CA . PHE A 1 89 ? 9.792 7.200 16.357 1.00 88.44 89 PHE A CA 1
ATOM 692 C C . PHE A 1 89 ? 8.948 6.182 15.584 1.00 88.44 89 PHE A C 1
ATOM 694 O O . PHE A 1 89 ? 9.408 5.082 15.299 1.00 88.44 89 PHE A O 1
ATOM 701 N N . ALA A 1 90 ? 7.716 6.552 15.220 1.00 82.56 90 ALA A N 1
ATOM 702 C CA . ALA A 1 90 ? 6.790 5.665 14.515 1.00 82.56 90 ALA A CA 1
ATOM 703 C C . ALA A 1 90 ? 7.168 5.429 13.038 1.00 82.56 90 ALA A C 1
ATOM 705 O O . ALA A 1 90 ? 6.790 4.406 12.462 1.00 82.56 90 ALA A O 1
ATOM 706 N N . ASN A 1 91 ? 7.901 6.361 12.421 1.00 73.75 91 ASN A N 1
ATOM 707 C CA . ASN A 1 91 ? 8.333 6.273 11.025 1.00 73.75 91 ASN A CA 1
ATOM 708 C C . ASN A 1 91 ? 9.674 5.531 10.840 1.00 73.75 91 ASN A C 1
ATOM 710 O O . ASN A 1 91 ? 10.008 5.154 9.721 1.00 73.75 91 ASN A O 1
ATOM 714 N N . ASP A 1 92 ? 10.436 5.299 11.914 1.00 71.62 92 ASP A N 1
ATOM 715 C CA . ASP A 1 92 ? 11.711 4.573 11.877 1.00 71.62 92 ASP A CA 1
ATOM 716 C C . ASP A 1 92 ? 11.558 3.164 12.465 1.00 71.62 92 ASP A C 1
ATOM 718 O O . ASP A 1 92 ? 11.238 2.973 13.641 1.00 71.62 92 ASP A O 1
ATOM 722 N N . GLY A 1 93 ? 11.816 2.154 11.632 1.00 62.31 93 GLY A N 1
ATOM 723 C CA . GLY A 1 93 ? 11.683 0.756 12.018 1.00 62.31 93 GLY A CA 1
ATOM 724 C C . GLY A 1 93 ? 12.671 0.295 13.093 1.00 62.31 93 GLY A C 1
ATOM 725 O O . GLY A 1 93 ? 12.375 -0.663 13.806 1.00 62.31 93 GLY A O 1
ATOM 726 N N . ASN A 1 94 ? 13.796 0.990 13.281 1.00 70.38 94 ASN A N 1
ATOM 727 C CA . ASN A 1 94 ? 14.787 0.630 14.302 1.00 70.38 94 ASN A CA 1
ATOM 728 C C . ASN A 1 94 ? 14.276 0.847 15.738 1.00 70.38 94 ASN A C 1
ATOM 730 O O . ASN A 1 94 ? 14.832 0.300 16.688 1.00 70.38 94 ASN A O 1
ATOM 734 N N . ASN A 1 95 ? 13.191 1.610 15.913 1.00 76.62 95 ASN A N 1
ATOM 735 C CA . ASN A 1 95 ? 12.597 1.890 17.222 1.00 76.62 95 ASN A CA 1
ATOM 736 C C . ASN A 1 95 ? 11.531 0.864 17.646 1.00 76.62 95 ASN A C 1
ATOM 738 O O . ASN A 1 95 ? 11.074 0.887 18.795 1.00 76.62 95 ASN A O 1
ATOM 742 N N . ALA A 1 96 ? 11.138 -0.049 16.750 1.00 73.44 96 ALA A N 1
ATOM 743 C CA . ALA A 1 96 ? 10.057 -1.001 16.996 1.00 73.44 96 ALA A CA 1
ATOM 744 C C . ALA A 1 96 ? 10.365 -1.974 18.142 1.00 73.44 96 ALA A C 1
ATOM 746 O O . ALA A 1 96 ? 9.468 -2.279 18.923 1.00 73.44 96 ALA A O 1
ATOM 747 N N . ASP A 1 97 ? 11.621 -2.393 18.313 1.00 70.94 97 ASP A N 1
ATOM 748 C CA . ASP A 1 97 ? 12.018 -3.262 19.428 1.00 70.94 97 ASP A CA 1
ATOM 749 C C . ASP A 1 97 ? 11.838 -2.562 20.781 1.00 70.94 97 ASP A C 1
ATOM 751 O O . ASP A 1 97 ? 11.324 -3.150 21.736 1.00 70.94 97 ASP A O 1
ATOM 755 N N . THR A 1 98 ? 12.188 -1.272 20.856 1.00 82.69 98 THR A N 1
ATOM 756 C CA . THR A 1 98 ? 11.968 -0.451 22.056 1.00 82.69 98 THR A CA 1
ATOM 757 C C . THR A 1 98 ? 10.477 -0.314 22.359 1.00 82.69 98 THR A C 1
ATOM 759 O O . THR A 1 98 ? 10.066 -0.442 23.512 1.00 82.69 98 THR A O 1
ATOM 762 N N . PHE A 1 99 ? 9.648 -0.111 21.331 1.00 86.44 99 PHE A N 1
ATOM 763 C CA . PHE A 1 99 ? 8.194 -0.094 21.488 1.00 86.44 99 PHE A CA 1
ATOM 764 C C . PHE A 1 99 ? 7.642 -1.457 21.923 1.00 86.44 99 PHE A C 1
ATOM 766 O O . PHE A 1 99 ? 6.774 -1.525 22.792 1.00 86.44 99 PHE A O 1
ATOM 773 N N . GLY A 1 100 ? 8.198 -2.545 21.384 1.00 83.00 100 GLY A N 1
ATOM 774 C CA . GLY A 1 100 ? 7.849 -3.929 21.694 1.00 83.00 100 GLY A CA 1
ATOM 775 C C . GLY A 1 100 ? 7.913 -4.254 23.183 1.00 83.00 100 GLY A C 1
ATOM 776 O O . GLY A 1 100 ? 7.064 -4.980 23.695 1.00 83.00 100 GLY A O 1
ATOM 777 N N . GLN A 1 101 ? 8.846 -3.639 23.914 1.00 83.31 101 GLN A N 1
ATOM 778 C CA . GLN A 1 101 ? 8.981 -3.818 25.363 1.00 83.31 101 GLN A CA 1
ATOM 779 C C . GLN A 1 101 ? 7.764 -3.317 26.160 1.00 83.31 101 GLN A C 1
ATOM 781 O O . GLN A 1 101 ? 7.550 -3.761 27.292 1.00 83.31 101 GLN A O 1
ATOM 786 N N . LEU A 1 102 ? 6.925 -2.440 25.590 1.00 86.38 102 LEU A N 1
ATOM 787 C CA . LEU A 1 102 ? 5.694 -1.991 26.247 1.00 86.38 102 LEU A CA 1
ATOM 788 C C . LEU A 1 102 ? 4.685 -3.124 26.444 1.00 86.38 102 LEU A C 1
ATOM 790 O O . LEU A 1 102 ? 3.845 -3.016 27.337 1.00 86.38 102 LEU A O 1
ATOM 794 N N . VAL A 1 103 ? 4.792 -4.229 25.700 1.00 84.75 103 VAL A N 1
ATOM 795 C CA . VAL A 1 103 ? 3.887 -5.383 25.809 1.00 84.75 103 VAL A CA 1
ATOM 796 C C . VAL A 1 103 ? 3.739 -5.875 27.252 1.00 84.75 103 VAL A C 1
ATOM 798 O O . VAL A 1 103 ? 2.631 -6.127 27.723 1.00 84.75 103 VAL A O 1
ATOM 801 N N . TYR A 1 104 ? 4.834 -5.898 28.018 1.00 81.31 104 TYR A N 1
ATOM 802 C CA . TYR A 1 104 ? 4.841 -6.336 29.416 1.00 81.31 104 TYR A CA 1
ATOM 803 C C . TYR A 1 104 ? 4.071 -5.391 30.343 1.00 81.31 104 TYR A C 1
ATOM 805 O O . TYR A 1 104 ? 3.557 -5.807 31.382 1.00 81.31 104 TYR A O 1
ATOM 813 N N . MET A 1 105 ? 3.982 -4.114 29.977 1.00 82.94 105 MET A N 1
ATOM 814 C CA . MET A 1 105 ? 3.203 -3.120 30.703 1.00 82.94 105 MET A CA 1
ATOM 815 C C . MET A 1 105 ? 1.736 -3.116 30.264 1.00 82.94 105 MET A C 1
ATOM 817 O O . MET A 1 105 ? 0.859 -2.917 31.107 1.00 82.94 105 MET A O 1
ATOM 821 N N . LEU A 1 106 ? 1.459 -3.361 28.985 1.00 82.88 106 LEU A N 1
ATOM 822 C CA . LEU A 1 106 ? 0.110 -3.336 28.421 1.00 82.88 106 LEU A CA 1
ATOM 823 C C . LEU A 1 106 ? -0.684 -4.604 28.752 1.00 82.88 106 LEU A C 1
ATOM 825 O O . LEU A 1 106 ? -1.883 -4.519 29.008 1.00 82.88 106 LEU A O 1
ATOM 829 N N . ARG A 1 107 ? -0.020 -5.763 28.829 1.00 78.31 107 ARG A N 1
ATOM 830 C CA . ARG A 1 107 ? -0.655 -7.052 29.123 1.00 78.31 107 ARG A CA 1
ATOM 831 C C . ARG A 1 107 ? -1.426 -7.016 30.444 1.00 78.31 107 ARG A C 1
ATOM 833 O O . ARG A 1 107 ? -0.920 -6.583 31.486 1.00 78.31 107 ARG A O 1
ATOM 840 N N . THR A 1 108 ? -2.635 -7.571 30.422 1.00 70.12 108 THR A N 1
ATOM 841 C CA . THR A 1 108 ? -3.427 -7.837 31.627 1.00 70.12 108 THR A CA 1
ATOM 842 C C . THR A 1 108 ? -3.766 -9.323 31.718 1.00 70.12 108 THR A C 1
ATOM 844 O O . THR A 1 108 ? -3.879 -10.008 30.707 1.00 70.12 108 THR A O 1
ATOM 847 N N . LYS A 1 109 ? -3.858 -9.875 32.936 1.00 68.19 109 LYS A N 1
ATOM 848 C CA . LYS A 1 109 ? -4.185 -11.300 33.108 1.00 68.19 109 LYS A CA 1
ATOM 849 C C . LYS A 1 109 ? -5.637 -11.551 32.687 1.00 68.19 109 LYS A C 1
ATOM 851 O O . LYS A 1 109 ? -6.541 -10.953 33.267 1.00 68.19 109 LYS A O 1
ATOM 856 N N . ASN A 1 110 ? -5.833 -12.477 31.747 1.00 61.59 110 ASN A N 1
ATOM 857 C CA . ASN A 1 110 ? -7.131 -13.004 31.307 1.00 61.59 110 ASN A CA 1
ATOM 858 C C . ASN A 1 110 ? -8.099 -11.952 30.738 1.00 61.59 110 ASN A C 1
ATOM 860 O O . ASN A 1 110 ? -9.316 -12.105 30.865 1.00 61.59 110 ASN A O 1
ATOM 864 N N . LYS A 1 111 ? -7.580 -10.869 30.153 1.00 78.31 111 LYS A N 1
ATOM 865 C CA . LYS A 1 111 ? -8.390 -9.862 29.462 1.00 78.31 111 LYS A CA 1
ATOM 866 C C . LYS A 1 111 ? -7.645 -9.343 28.238 1.00 78.31 111 LYS A C 1
ATOM 868 O O . LYS A 1 111 ? -6.511 -8.881 28.371 1.00 78.31 111 LYS A O 1
ATOM 873 N N . ARG A 1 112 ? -8.328 -9.373 27.090 1.00 82.69 112 ARG A N 1
ATOM 874 C CA . ARG A 1 112 ? -7.890 -8.707 25.860 1.00 82.69 112 ARG A CA 1
ATOM 875 C C . ARG A 1 112 ? -7.769 -7.206 26.101 1.00 82.69 112 ARG A C 1
ATOM 877 O O . ARG A 1 112 ? -8.599 -6.627 26.810 1.00 82.69 112 ARG A O 1
ATOM 884 N N . VAL A 1 113 ? -6.740 -6.593 25.531 1.00 86.19 113 VAL A N 1
ATOM 885 C CA . VAL A 1 113 ? -6.474 -5.157 25.658 1.00 86.19 113 VAL A CA 1
ATOM 886 C C . VAL A 1 113 ? -6.476 -4.524 24.275 1.00 86.19 113 VAL A C 1
ATOM 888 O O . VAL A 1 113 ? -5.669 -4.891 23.428 1.00 86.19 113 VAL A O 1
ATOM 891 N N . ASP A 1 114 ? -7.351 -3.545 24.061 1.00 89.69 114 ASP A N 1
ATOM 892 C CA . ASP A 1 114 ? -7.382 -2.777 22.818 1.00 89.69 114 ASP A CA 1
ATOM 893 C C . ASP A 1 114 ? -6.405 -1.599 22.910 1.00 89.69 114 ASP A C 1
ATOM 895 O O . ASP A 1 114 ? -6.453 -0.808 23.859 1.00 89.69 114 ASP A O 1
ATOM 899 N N . VAL A 1 115 ? -5.528 -1.459 21.916 1.00 91.88 115 VAL A N 1
ATOM 900 C CA . VAL A 1 115 ? -4.530 -0.387 21.835 1.00 91.88 115 VAL A CA 1
ATOM 901 C C . VAL A 1 115 ? -4.656 0.333 20.492 1.00 91.88 115 VAL A C 1
ATOM 903 O O . VAL A 1 115 ? -4.709 -0.278 19.423 1.00 91.88 115 VAL A O 1
ATOM 906 N N . ARG A 1 116 ? -4.716 1.662 20.530 1.00 92.69 116 ARG A N 1
ATOM 907 C CA . ARG A 1 116 ? -4.728 2.539 19.357 1.00 92.69 116 ARG A CA 1
ATOM 908 C C . ARG A 1 116 ? -3.498 3.429 19.402 1.00 92.69 116 ARG A C 1
ATOM 910 O O . ARG A 1 116 ? -3.314 4.206 20.335 1.00 92.69 116 ARG A O 1
ATOM 917 N N . ILE A 1 117 ? -2.638 3.274 18.410 1.00 93.12 117 ILE A N 1
ATOM 918 C CA . ILE A 1 117 ? -1.403 4.027 18.259 1.00 93.12 117 ILE A CA 1
ATOM 919 C C . ILE A 1 117 ? -1.672 5.158 17.279 1.00 93.12 117 ILE A C 1
ATOM 921 O O . ILE A 1 117 ? -2.228 4.926 16.211 1.00 93.12 117 ILE A O 1
ATOM 925 N N . VAL A 1 118 ? -1.266 6.370 17.630 1.00 92.00 118 VAL A N 1
ATOM 926 C CA . VAL A 1 118 ? -1.404 7.551 16.776 1.00 92.00 118 VAL A CA 1
ATOM 927 C C . VAL A 1 118 ? -0.060 8.250 16.671 1.00 92.00 118 VAL A C 1
ATOM 929 O O . VAL A 1 118 ? 0.746 8.205 17.600 1.00 92.00 118 VAL A O 1
ATOM 932 N N . SER A 1 119 ? 0.189 8.942 15.567 1.00 90.12 119 SER A N 1
ATOM 933 C CA . SER A 1 119 ? 1.343 9.829 15.467 1.00 90.12 119 SER A CA 1
ATOM 934 C C . SER A 1 119 ? 1.018 11.027 14.590 1.00 90.12 119 SER A C 1
ATOM 936 O O . SER A 1 119 ? 0.356 10.883 13.567 1.00 90.12 119 SER A O 1
ATOM 938 N N . LYS A 1 120 ? 1.450 12.224 15.001 1.00 87.25 120 LYS A N 1
ATOM 939 C CA . LYS A 1 120 ? 1.116 13.460 14.285 1.00 87.25 120 LYS A CA 1
ATOM 940 C C . LYS A 1 120 ? 1.633 13.411 12.849 1.00 87.25 120 LYS A C 1
ATOM 942 O O . LYS A 1 120 ? 2.798 13.090 12.623 1.00 87.25 120 LYS A O 1
ATOM 947 N N . ASN A 1 121 ? 0.779 13.791 11.900 1.00 81.81 121 ASN A N 1
ATOM 948 C CA . ASN A 1 121 ? 1.085 13.864 10.467 1.00 81.81 121 ASN A CA 1
ATOM 949 C C . ASN A 1 121 ? 1.603 12.547 9.859 1.00 81.81 121 ASN A C 1
ATOM 951 O O . ASN A 1 121 ? 2.370 12.582 8.899 1.00 81.81 121 ASN A O 1
ATOM 955 N N . LEU A 1 122 ? 1.210 11.400 10.418 1.00 77.31 122 LEU A N 1
ATOM 956 C CA . LEU A 1 122 ? 1.608 10.087 9.928 1.00 77.31 122 LEU A CA 1
ATOM 957 C C . LEU A 1 122 ? 0.381 9.197 9.762 1.00 77.31 122 LEU A C 1
ATOM 959 O O . LEU A 1 122 ? -0.348 8.956 10.721 1.00 77.31 122 LEU A O 1
ATOM 963 N N . ASP A 1 123 ? 0.183 8.683 8.553 1.00 72.75 123 ASP A N 1
ATOM 964 C CA . ASP A 1 123 ? -0.934 7.783 8.250 1.00 72.75 123 ASP A CA 1
ATOM 965 C C . ASP A 1 123 ? -0.530 6.309 8.291 1.00 72.75 123 ASP A C 1
ATOM 967 O O . ASP A 1 123 ? -1.348 5.442 8.594 1.00 72.75 123 ASP A O 1
ATOM 971 N N . VAL A 1 124 ? 0.745 6.027 8.021 1.00 74.00 124 VAL A N 1
ATOM 972 C CA . VAL A 1 124 ? 1.291 4.672 7.948 1.00 74.00 124 VAL A CA 1
ATOM 973 C C . VAL A 1 124 ? 2.602 4.628 8.738 1.00 74.00 124 VAL A C 1
ATOM 975 O O . VAL A 1 124 ? 3.500 5.411 8.431 1.00 74.00 124 VAL A O 1
ATOM 978 N N . PRO A 1 125 ? 2.742 3.747 9.744 1.00 78.69 125 PRO A N 1
ATOM 979 C CA . PRO A 1 125 ? 3.990 3.593 10.483 1.00 78.69 125 PRO A CA 1
ATOM 980 C C . PRO A 1 125 ? 4.994 2.745 9.691 1.00 78.69 125 PRO A C 1
ATOM 982 O O . PRO A 1 125 ? 4.646 2.105 8.694 1.00 78.69 125 PRO A O 1
ATOM 985 N N . ALA A 1 126 ? 6.231 2.650 10.182 1.00 64.88 126 ALA A N 1
ATOM 986 C CA . ALA A 1 126 ? 7.193 1.687 9.654 1.00 64.88 126 ALA A CA 1
ATOM 987 C C . ALA A 1 126 ? 6.614 0.257 9.690 1.00 64.88 126 ALA A C 1
ATOM 989 O O . ALA A 1 126 ? 6.008 -0.167 10.676 1.00 64.88 126 ALA A O 1
ATOM 990 N N . ILE A 1 127 ? 6.824 -0.523 8.623 1.00 63.62 127 ILE A N 1
ATOM 991 C CA . ILE A 1 127 ? 6.155 -1.826 8.419 1.00 63.62 127 ILE A CA 1
ATOM 992 C C . ILE A 1 127 ? 6.389 -2.838 9.553 1.00 63.62 127 ILE A C 1
ATOM 994 O O . ILE A 1 127 ? 5.559 -3.717 9.791 1.00 63.62 127 ILE A O 1
ATOM 998 N N . VAL A 1 128 ? 7.505 -2.708 10.271 1.00 63.69 128 VAL A N 1
ATOM 999 C CA . VAL A 1 128 ? 7.841 -3.529 11.440 1.00 63.69 128 VAL A CA 1
ATOM 1000 C C . VAL A 1 128 ? 6.807 -3.414 12.564 1.00 63.69 128 VAL A C 1
ATOM 1002 O O . VAL A 1 128 ? 6.566 -4.408 13.245 1.00 63.69 128 VAL A O 1
ATOM 1005 N N . PHE A 1 129 ? 6.113 -2.277 12.700 1.00 76.31 129 PHE A N 1
ATOM 1006 C CA . PHE A 1 129 ? 5.024 -2.122 13.667 1.00 76.31 129 PHE A CA 1
ATOM 1007 C C . PHE A 1 129 ? 3.855 -3.063 13.357 1.00 76.31 129 PHE A C 1
ATOM 1009 O O . PHE A 1 129 ? 3.291 -3.642 14.275 1.00 76.31 129 PHE A O 1
ATOM 1016 N N . ASN A 1 130 ? 3.542 -3.322 12.081 1.00 74.88 130 ASN A N 1
ATOM 1017 C CA . ASN A 1 130 ? 2.476 -4.267 11.720 1.00 74.88 130 ASN A CA 1
ATOM 1018 C C . ASN A 1 130 ? 2.823 -5.705 12.129 1.00 74.88 130 ASN A C 1
ATOM 1020 O O . ASN A 1 130 ? 1.955 -6.451 12.578 1.00 74.88 130 ASN A O 1
ATOM 1024 N N . ARG A 1 131 ? 4.099 -6.095 11.991 1.00 72.69 131 ARG A N 1
ATOM 1025 C CA . ARG A 1 131 ? 4.579 -7.403 12.470 1.00 72.69 131 ARG A CA 1
ATOM 1026 C C . ARG A 1 131 ? 4.499 -7.484 13.989 1.00 72.69 131 ARG A C 1
ATOM 1028 O O . ARG A 1 131 ? 4.056 -8.495 14.519 1.00 72.69 131 ARG A O 1
ATOM 1035 N N . LEU A 1 132 ? 4.885 -6.406 14.667 1.00 79.06 132 LEU A N 1
ATOM 1036 C CA . LEU A 1 132 ? 4.819 -6.308 16.116 1.00 79.06 132 LEU A CA 1
ATOM 1037 C C . LEU A 1 132 ? 3.378 -6.387 16.637 1.00 79.06 132 LEU A C 1
ATOM 1039 O O . LEU A 1 132 ? 3.130 -7.104 17.596 1.00 79.06 132 LEU A O 1
ATOM 1043 N N . PHE A 1 133 ? 2.423 -5.710 15.995 1.00 87.00 133 PHE A N 1
ATOM 1044 C CA . PHE A 1 133 ? 1.010 -5.767 16.381 1.00 87.00 133 PHE A CA 1
ATOM 1045 C C . PHE A 1 133 ? 0.429 -7.164 16.213 1.00 87.00 133 PHE A C 1
ATOM 1047 O O . PHE A 1 133 ? -0.290 -7.628 17.088 1.00 87.00 133 PHE A O 1
ATOM 1054 N N . LYS A 1 134 ? 0.790 -7.856 15.126 1.00 79.69 134 LYS A N 1
ATOM 1055 C CA . LYS A 1 134 ? 0.401 -9.254 14.942 1.00 79.69 134 LYS A CA 1
ATOM 1056 C C . LYS A 1 134 ? 0.964 -10.144 16.054 1.00 79.69 134 LYS A C 1
ATOM 1058 O O . LYS A 1 134 ? 0.219 -10.914 16.637 1.00 79.69 134 LYS A O 1
ATOM 1063 N N . LEU A 1 135 ? 2.242 -9.978 16.396 1.00 79.62 135 LEU A N 1
ATOM 1064 C CA . LEU A 1 135 ? 2.863 -10.695 17.514 1.00 79.62 135 LEU A CA 1
ATOM 1065 C C . LEU A 1 135 ? 2.173 -10.384 18.857 1.00 79.62 135 LEU A C 1
ATOM 1067 O O . LEU A 1 135 ? 2.018 -11.259 19.698 1.00 79.62 135 LEU A O 1
ATOM 1071 N N . TRP A 1 136 ? 1.749 -9.139 19.072 1.00 89.19 136 TRP A N 1
ATOM 1072 C CA . TRP A 1 136 ? 1.015 -8.727 20.271 1.00 89.19 136 TRP A CA 1
ATOM 1073 C C . TRP A 1 136 ? -0.383 -9.350 20.367 1.00 89.19 136 TRP A C 1
ATOM 1075 O O . TRP A 1 136 ? -0.792 -9.731 21.465 1.00 89.19 136 TRP A O 1
ATOM 1085 N N . ASP A 1 137 ? -1.092 -9.478 19.246 1.00 86.81 137 ASP A N 1
ATOM 1086 C CA . ASP A 1 137 ? -2.396 -10.149 19.191 1.00 86.81 137 ASP A CA 1
ATOM 1087 C C . ASP A 1 137 ? -2.229 -11.659 19.427 1.00 86.81 137 ASP A C 1
ATOM 1089 O O . ASP A 1 137 ? -2.864 -12.207 20.326 1.00 86.81 137 ASP A O 1
ATOM 1093 N N . ASP A 1 138 ? -1.294 -12.293 18.707 1.00 81.25 138 ASP A N 1
ATOM 1094 C CA . ASP A 1 138 ? -1.054 -13.743 18.741 1.00 81.25 138 ASP A CA 1
ATOM 1095 C C . ASP A 1 138 ? -0.563 -14.235 20.124 1.00 81.25 138 ASP A C 1
ATOM 1097 O O . ASP A 1 138 ? -1.057 -15.241 20.635 1.00 81.25 138 ASP A O 1
ATOM 1101 N N . ASP A 1 139 ? 0.384 -13.526 20.756 1.00 83.56 139 ASP A N 1
ATOM 1102 C CA . ASP A 1 139 ? 1.080 -14.024 21.956 1.00 83.56 139 ASP A CA 1
ATOM 1103 C C . ASP A 1 139 ? 0.623 -13.361 23.272 1.00 83.56 139 ASP A C 1
ATOM 1105 O O . ASP A 1 139 ? 0.927 -13.859 24.366 1.00 83.56 139 ASP A O 1
ATOM 1109 N N . TYR A 1 140 ? -0.064 -12.212 23.205 1.00 83.75 140 TYR A N 1
ATOM 1110 C CA . TYR A 1 140 ? -0.309 -11.368 24.384 1.00 83.75 140 TYR A CA 1
ATOM 1111 C C . TYR A 1 140 ? -1.754 -10.883 24.565 1.00 83.75 140 TYR A C 1
ATOM 1113 O O . TYR A 1 140 ? -2.000 -10.163 25.539 1.00 83.75 140 TYR A O 1
ATOM 1121 N N . ASP A 1 141 ? -2.698 -11.290 23.707 1.00 86.88 141 ASP A N 1
ATOM 1122 C CA . ASP A 1 141 ? -4.095 -10.821 23.696 1.00 86.88 141 ASP A CA 1
ATOM 1123 C C . ASP A 1 141 ? -4.205 -9.282 23.601 1.00 86.88 141 ASP A C 1
ATOM 1125 O O . ASP A 1 141 ? -5.050 -8.650 24.251 1.00 86.88 141 ASP A O 1
ATOM 1129 N N . ILE A 1 142 ? -3.314 -8.645 22.834 1.00 89.56 142 ILE A N 1
ATOM 1130 C CA . ILE A 1 142 ? -3.291 -7.189 22.656 1.00 89.56 142 ILE A CA 1
ATOM 1131 C C . ILE A 1 142 ? -3.638 -6.834 21.205 1.00 89.56 142 ILE A C 1
ATOM 1133 O O . ILE A 1 142 ? -2.823 -6.992 20.301 1.00 89.56 142 ILE A O 1
ATOM 1137 N N . ASP A 1 143 ? -4.818 -6.247 21.005 1.00 88.06 143 ASP A N 1
ATOM 1138 C CA . ASP A 1 143 ? -5.276 -5.745 19.705 1.00 88.06 143 ASP A CA 1
ATOM 1139 C C . ASP A 1 143 ? -4.744 -4.327 19.475 1.00 88.06 143 ASP A C 1
ATOM 1141 O O . ASP A 1 143 ? -5.393 -3.323 19.800 1.00 88.06 143 ASP A O 1
ATOM 1145 N N . ALA A 1 144 ? -3.523 -4.254 18.951 1.00 90.50 144 ALA A N 1
ATOM 1146 C CA . ALA A 1 144 ? -2.861 -3.006 18.611 1.00 90.50 144 ALA A CA 1
ATOM 1147 C C . ALA A 1 144 ? -3.104 -2.601 17.154 1.00 90.50 144 ALA A C 1
ATOM 1149 O O . ALA A 1 144 ? -2.884 -3.375 16.224 1.00 90.50 144 ALA A O 1
ATOM 1150 N N . LYS A 1 145 ? -3.493 -1.340 16.945 1.00 87.88 145 LYS A N 1
ATOM 1151 C CA . LYS A 1 145 ? -3.668 -0.766 15.606 1.00 87.88 145 LYS A CA 1
ATOM 1152 C C . LYS A 1 145 ? -3.099 0.628 15.514 1.00 87.88 145 LYS A C 1
ATOM 1154 O O . LYS A 1 145 ? -3.289 1.435 16.422 1.00 87.88 145 LYS A O 1
ATOM 1159 N N . PHE A 1 146 ? -2.471 0.924 14.383 1.00 86.94 146 PHE A N 1
ATOM 1160 C CA . PHE A 1 146 ? -2.121 2.289 14.035 1.00 86.94 146 PHE A CA 1
ATOM 1161 C C . PHE A 1 146 ? -3.329 2.986 13.410 1.00 86.94 146 PHE A C 1
ATOM 1163 O O . PHE A 1 146 ? -3.927 2.477 12.464 1.00 86.94 146 PHE A O 1
ATOM 1170 N N . VAL A 1 147 ? -3.692 4.132 13.965 1.00 87.19 147 VAL A N 1
ATOM 1171 C CA . VAL A 1 147 ? -4.761 4.993 13.478 1.00 87.19 147 VAL A CA 1
ATOM 1172 C C . VAL A 1 147 ? -4.125 6.084 12.614 1.00 87.19 147 VAL A C 1
ATOM 1174 O O . VAL A 1 147 ? -3.289 6.834 13.131 1.00 87.19 147 VAL A O 1
ATOM 1177 N N . PRO A 1 148 ? -4.516 6.204 11.332 1.00 81.88 148 PRO A N 1
ATOM 1178 C CA . PRO A 1 148 ? -4.018 7.261 10.467 1.00 81.88 148 PRO A CA 1
ATOM 1179 C C . PRO A 1 148 ? -4.305 8.653 11.032 1.00 81.88 148 PRO A C 1
ATOM 1181 O O . PRO A 1 148 ? -5.416 8.933 11.496 1.00 81.88 148 PRO A O 1
ATOM 1184 N N . TRP A 1 149 ? -3.320 9.549 10.978 1.00 83.69 149 TRP A N 1
ATOM 1185 C CA . TRP A 1 149 ? -3.499 10.915 11.459 1.00 83.69 149 TRP A CA 1
ATOM 1186 C C . TRP A 1 149 ? -4.548 11.685 10.660 1.00 83.69 149 TRP A C 1
ATOM 1188 O O . TRP A 1 149 ? -5.257 12.509 11.233 1.00 83.69 149 TRP A O 1
ATOM 1198 N N . SER A 1 150 ? -4.692 11.407 9.363 1.00 74.75 150 SER A N 1
ATOM 1199 C CA . SER A 1 150 ? -5.738 11.992 8.521 1.00 74.75 150 SER A CA 1
ATOM 1200 C C . SER A 1 150 ? -7.138 11.781 9.100 1.00 74.75 150 SER A C 1
ATOM 1202 O O . SER A 1 150 ? -7.923 12.725 9.115 1.00 74.75 150 SER A O 1
ATOM 1204 N N . TYR A 1 151 ? -7.421 10.619 9.694 1.00 80.19 151 TYR A N 1
ATOM 1205 C CA . TYR A 1 151 ? -8.720 10.335 10.320 1.00 80.19 151 TYR A CA 1
ATOM 1206 C C . TYR A 1 151 ? -8.930 11.159 11.597 1.00 80.19 151 TYR A C 1
ATOM 1208 O O . TYR A 1 151 ? -10.027 11.636 11.884 1.00 80.19 151 TYR A O 1
ATOM 1216 N N . ILE A 1 152 ? -7.858 11.390 12.355 1.00 80.06 152 ILE A N 1
ATOM 1217 C CA . ILE A 1 152 ? -7.885 12.255 13.540 1.00 80.06 152 ILE A CA 1
ATOM 1218 C C . ILE A 1 152 ? -8.067 13.722 13.135 1.00 80.06 152 ILE A C 1
ATOM 1220 O O . ILE A 1 152 ? -8.840 14.443 13.760 1.00 80.06 152 ILE A O 1
ATOM 1224 N N . ALA A 1 153 ? -7.399 14.160 12.069 1.00 76.88 153 ALA A N 1
ATOM 1225 C CA . ALA A 1 153 ? -7.539 15.507 11.526 1.00 76.88 153 ALA A CA 1
ATOM 1226 C C . ALA A 1 153 ? -8.931 15.750 10.914 1.00 76.88 153 ALA A C 1
ATOM 1228 O O . ALA A 1 153 ? -9.421 16.878 10.910 1.00 76.88 153 ALA A O 1
ATOM 1229 N N . GLU A 1 154 ? -9.605 14.715 10.410 1.00 72.81 154 GLU A N 1
ATOM 1230 C CA . GLU A 1 154 ? -10.996 14.817 9.959 1.00 72.81 154 GLU A CA 1
ATOM 1231 C C . GLU A 1 154 ? -11.964 15.108 11.108 1.00 72.81 154 GLU A C 1
ATOM 1233 O O . GLU A 1 154 ? -12.862 15.936 10.938 1.00 72.81 154 GLU A O 1
ATOM 1238 N N . LEU A 1 155 ? -11.734 14.553 12.306 1.00 72.69 155 LEU A N 1
ATOM 1239 C CA . LEU A 1 155 ? -12.521 14.901 13.498 1.00 72.69 155 LEU A CA 1
ATOM 1240 C C . LEU A 1 155 ? -12.465 16.404 13.819 1.00 72.69 155 LEU A C 1
ATOM 1242 O O . LEU A 1 155 ? -13.400 16.943 14.410 1.00 72.69 155 LEU A O 1
ATOM 1246 N N . GLU A 1 156 ? -11.414 17.121 13.405 1.00 67.19 156 GLU A N 1
ATOM 1247 C CA . GLU A 1 156 ? -11.374 18.581 13.535 1.00 67.19 156 GLU A CA 1
ATOM 1248 C C . GLU A 1 156 ? -12.30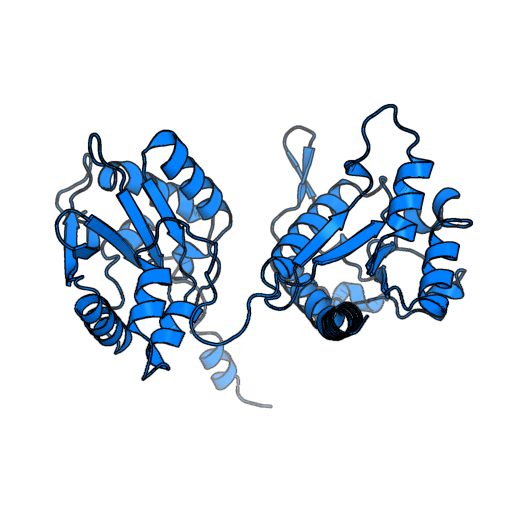0 19.312 12.571 1.00 67.19 156 GLU A C 1
ATOM 1250 O O . GLU A 1 156 ? -12.748 20.419 12.873 1.00 67.19 156 GLU A O 1
ATOM 1255 N N . LYS A 1 157 ? -12.570 18.747 11.402 1.00 67.44 157 LYS A N 1
ATOM 1256 C CA . LYS A 1 157 ? -13.299 19.436 10.330 1.00 67.44 157 LYS A CA 1
ATOM 1257 C C . LYS A 1 157 ? -14.796 19.170 10.393 1.00 67.44 157 LYS A C 1
ATOM 1259 O O . LYS A 1 157 ? -15.588 19.966 9.897 1.00 67.44 157 LYS A O 1
ATOM 1264 N N . ILE A 1 158 ? -15.174 18.064 11.017 1.00 63.72 158 ILE A N 1
ATOM 1265 C CA . ILE A 1 158 ? -16.540 17.567 11.060 1.00 63.72 158 ILE A CA 1
ATOM 1266 C C . ILE A 1 158 ? -17.301 18.236 12.218 1.00 63.72 158 ILE A C 1
ATOM 1268 O O . ILE A 1 158 ? -16.921 18.102 13.381 1.00 63.72 158 ILE A O 1
ATOM 1272 N N . GLN A 1 159 ? -18.368 18.979 11.897 1.00 57.12 159 GLN A N 1
ATOM 1273 C CA . GLN A 1 159 ? -19.301 19.538 12.892 1.00 57.12 159 GLN A CA 1
ATOM 1274 C C . GLN A 1 159 ? -20.389 18.524 13.281 1.00 57.12 159 GLN A C 1
ATOM 1276 O O . GLN A 1 159 ? -20.659 18.349 14.467 1.00 57.12 159 GLN A O 1
ATOM 1281 N N . ASP A 1 160 ? -20.938 17.801 12.300 1.00 58.41 160 ASP A N 1
ATOM 1282 C CA . ASP A 1 160 ? -21.971 16.774 12.473 1.00 58.41 160 ASP A CA 1
ATOM 1283 C C . ASP A 1 160 ? -21.388 15.381 12.198 1.00 58.41 160 ASP A C 1
ATOM 1285 O O . ASP A 1 160 ? -20.677 15.220 11.217 1.00 58.41 160 ASP A O 1
ATOM 1289 N N . ASN A 1 161 ? -21.727 14.357 12.995 1.00 62.44 161 ASN A N 1
ATOM 1290 C CA . ASN A 1 161 ? -21.293 12.946 12.839 1.00 62.44 161 ASN A CA 1
ATOM 1291 C C . ASN A 1 161 ? -19.932 12.544 13.466 1.00 62.44 161 ASN A C 1
ATOM 1293 O O . ASN A 1 161 ? -19.521 11.388 13.354 1.00 62.44 161 ASN A O 1
ATOM 1297 N N . ALA A 1 162 ? -19.265 13.433 14.214 1.00 65.94 162 ALA A N 1
ATOM 1298 C CA . ALA A 1 162 ? -17.996 13.133 14.903 1.00 65.94 162 ALA A CA 1
ATOM 1299 C C . ALA A 1 162 ? -18.078 11.929 15.871 1.00 65.94 162 ALA A C 1
ATOM 1301 O O . ALA A 1 162 ? -17.103 11.201 16.056 1.00 65.94 162 ALA A O 1
ATOM 1302 N N . ALA A 1 163 ? -19.253 11.673 16.457 1.00 68.06 163 ALA A N 1
ATOM 1303 C CA . ALA A 1 163 ? -19.491 10.526 17.329 1.00 68.06 163 ALA A CA 1
ATOM 1304 C C . ALA A 1 163 ? -19.350 9.167 16.619 1.00 68.06 163 ALA A C 1
ATOM 1306 O O . ALA A 1 163 ? -18.839 8.222 17.221 1.00 68.06 163 ALA A O 1
ATOM 1307 N N . ASN A 1 164 ? -19.796 9.043 15.370 1.00 69.12 164 ASN A N 1
ATOM 1308 C CA . ASN A 1 164 ? -19.717 7.770 14.650 1.00 69.12 164 ASN A CA 1
ATOM 1309 C C . ASN A 1 164 ? -18.283 7.499 14.191 1.00 69.12 164 ASN A C 1
ATOM 1311 O O . ASN A 1 164 ? -17.738 6.439 14.492 1.00 69.12 164 ASN A O 1
ATOM 1315 N N . VAL A 1 165 ? -17.629 8.516 13.625 1.00 66.81 165 VAL A N 1
ATOM 1316 C CA . VAL A 1 165 ? -16.210 8.464 13.240 1.00 66.81 165 VAL A CA 1
ATOM 1317 C C . VAL A 1 165 ? -15.325 8.123 14.449 1.00 66.81 165 VAL A C 1
ATOM 1319 O O . VAL A 1 165 ? -14.428 7.290 14.363 1.00 66.81 165 VAL A O 1
ATOM 1322 N N . PHE A 1 166 ? -15.624 8.673 15.632 1.00 76.69 166 PHE A N 1
ATOM 1323 C CA . PHE A 1 166 ? -14.926 8.318 16.870 1.00 76.69 166 PHE A CA 1
ATOM 1324 C C . PHE A 1 166 ? -15.005 6.818 17.209 1.00 76.69 166 PHE A C 1
ATOM 1326 O O . PHE A 1 166 ? -14.000 6.223 17.608 1.00 76.69 166 PHE A O 1
ATOM 1333 N N . LYS A 1 167 ? -16.185 6.194 17.072 1.00 75.00 167 LYS A N 1
ATOM 1334 C CA . LYS A 1 167 ? -16.357 4.760 17.355 1.00 75.00 167 LYS A CA 1
ATOM 1335 C C . LYS A 1 167 ? -15.532 3.901 16.401 1.00 75.00 167 LYS A C 1
ATOM 1337 O O . LYS A 1 167 ? -14.894 2.951 16.854 1.00 75.00 167 LYS A O 1
ATOM 1342 N N . GLU A 1 168 ? -15.532 4.246 15.119 1.00 69.50 168 GLU A N 1
ATOM 1343 C CA . GLU A 1 168 ? -14.768 3.540 14.088 1.00 69.50 168 GLU A CA 1
ATOM 1344 C C . GLU A 1 168 ? -13.264 3.632 14.338 1.00 69.50 168 GLU A C 1
ATOM 1346 O O . GLU A 1 168 ? -12.569 2.618 14.327 1.00 69.50 168 GLU A O 1
ATOM 1351 N N . ILE A 1 169 ? -12.776 4.832 14.658 1.00 74.62 169 ILE A N 1
ATOM 1352 C CA . ILE A 1 169 ? -11.351 5.068 14.885 1.00 74.62 169 ILE A CA 1
ATOM 1353 C C . ILE A 1 169 ? -10.861 4.363 16.156 1.00 74.62 169 ILE A C 1
ATOM 1355 O O . ILE A 1 169 ? -9.831 3.683 16.147 1.00 74.62 169 ILE A O 1
ATOM 1359 N N . PHE A 1 170 ? -11.571 4.540 17.275 1.00 77.56 170 PHE A N 1
ATOM 1360 C CA . PHE A 1 170 ? -11.019 4.193 18.583 1.00 77.56 170 PHE A CA 1
ATOM 1361 C C . PHE A 1 170 ? -11.621 2.947 19.229 1.00 77.56 170 PHE A C 1
ATOM 1363 O O . PHE A 1 170 ? -10.950 2.323 20.041 1.00 77.56 170 PHE A O 1
ATOM 1370 N N . VAL A 1 171 ? -12.858 2.564 18.916 1.00 68.88 171 VAL A N 1
ATOM 1371 C CA . VAL A 1 171 ? -13.621 1.636 19.769 1.00 68.88 171 VAL A CA 1
ATOM 1372 C C . VAL A 1 171 ? -13.871 0.276 19.130 1.00 68.88 171 VAL A C 1
ATOM 1374 O O . VAL A 1 171 ? -13.869 -0.726 19.842 1.00 68.88 171 VAL A O 1
ATOM 1377 N N . LEU A 1 172 ? -14.126 0.208 17.824 1.00 58.47 172 LEU A N 1
ATOM 1378 C CA . LEU A 1 172 ? -14.537 -1.048 17.199 1.00 58.47 172 LEU A CA 1
ATOM 1379 C C . LEU A 1 172 ? -13.341 -2.024 17.056 1.00 58.47 172 LEU A C 1
ATOM 1381 O O . LEU A 1 172 ? -12.322 -1.677 16.441 1.00 58.47 172 LEU A O 1
ATOM 1385 N N . PRO A 1 173 ? -13.426 -3.256 17.605 1.00 47.00 173 PRO A N 1
ATOM 1386 C CA . PRO A 1 173 ? -12.456 -4.317 17.355 1.00 47.00 173 PRO A CA 1
ATOM 1387 C C . PRO A 1 173 ? -12.738 -4.891 15.969 1.00 47.00 173 PRO A C 1
ATOM 1389 O O . PRO A 1 173 ? -13.576 -5.763 15.820 1.00 47.00 173 PRO A O 1
ATOM 1392 N N . ASN A 1 174 ? -12.117 -4.322 14.937 1.00 36.53 174 ASN A N 1
ATOM 1393 C CA . ASN A 1 174 ? -12.209 -4.797 13.551 1.00 36.53 174 ASN A CA 1
ATOM 1394 C C . ASN A 1 174 ? -13.580 -5.374 13.141 1.00 36.53 174 ASN A C 1
ATOM 1396 O O . ASN A 1 174 ? -13.694 -6.532 12.760 1.00 36.53 174 ASN A O 1
ATOM 1400 N N . GLN A 1 175 ? -14.598 -4.524 13.102 1.00 34.19 175 GLN A N 1
ATOM 1401 C CA . GLN A 1 175 ? -15.339 -4.451 11.850 1.00 34.19 175 GLN A CA 1
ATOM 1402 C C . GLN A 1 175 ? -14.550 -3.476 10.962 1.00 34.19 175 GLN A C 1
ATOM 1404 O O . GLN A 1 175 ? -14.802 -2.282 10.939 1.00 34.19 175 GLN A O 1
ATOM 1409 N N . MET A 1 176 ? -13.462 -3.965 10.358 1.00 33.88 176 MET A N 1
ATOM 1410 C CA . MET A 1 176 ? -13.035 -3.464 9.044 1.00 33.88 176 MET A CA 1
ATOM 1411 C C . MET A 1 176 ? -13.760 -4.345 8.009 1.00 33.88 176 MET A C 1
ATOM 1413 O O . MET A 1 176 ? -13.134 -5.047 7.232 1.00 33.88 176 MET A O 1
ATOM 1417 N N . GLU A 1 177 ? -15.050 -4.605 8.178 1.00 29.36 177 GLU A N 1
ATOM 1418 C CA . GLU A 1 177 ? -16.096 -3.869 7.469 1.00 29.36 177 GLU A CA 1
ATOM 1419 C C . GLU A 1 177 ? -16.405 -2.493 8.063 1.00 29.36 177 GLU A C 1
ATOM 1421 O O . GLU A 1 177 ? -17.142 -2.361 9.038 1.00 29.36 177 GLU A O 1
ATOM 1426 N N . ILE A 1 178 ? -15.906 -1.446 7.406 1.00 34.19 178 ILE A N 1
ATOM 1427 C CA . ILE A 1 178 ? -16.622 -0.174 7.412 1.00 34.19 178 ILE A CA 1
ATOM 1428 C C . ILE A 1 178 ? -17.985 -0.484 6.786 1.00 34.19 178 ILE A C 1
ATOM 1430 O O . ILE A 1 178 ? -18.105 -0.584 5.569 1.00 34.19 178 ILE A O 1
ATOM 1434 N N . SER A 1 179 ? -18.998 -0.695 7.628 1.00 27.78 179 SER A N 1
ATOM 1435 C CA . SER A 1 179 ? -20.381 -0.471 7.238 1.00 27.78 179 SER A CA 1
ATOM 1436 C C . SER A 1 179 ? -20.520 1.023 6.998 1.00 27.78 179 SER A C 1
ATOM 1438 O O . SER A 1 179 ? -20.719 1.817 7.915 1.00 27.78 179 SER A O 1
ATOM 1440 N N . SER A 1 180 ? -20.389 1.377 5.730 1.00 30.41 180 SER A N 1
ATOM 1441 C CA . SER A 1 180 ? -21.050 2.485 5.062 1.00 30.41 180 SER A CA 1
ATOM 1442 C C . SER A 1 180 ? -22.533 2.571 5.454 1.00 30.41 180 SER A C 1
ATOM 1444 O O . SER A 1 180 ? -23.429 2.210 4.703 1.00 30.41 180 SER A O 1
ATOM 1446 N N . ALA A 1 181 ? -22.830 3.094 6.639 1.00 30.09 181 ALA A N 1
ATOM 1447 C CA . ALA A 1 181 ? -24.168 3.534 7.011 1.00 30.09 181 ALA A CA 1
ATOM 1448 C C . ALA A 1 181 ? -24.016 4.678 8.024 1.00 30.09 181 ALA A C 1
ATOM 1450 O O . ALA A 1 181 ? -23.849 4.463 9.215 1.00 30.09 181 ALA A O 1
ATOM 1451 N N . THR A 1 182 ? -24.002 5.934 7.590 1.00 27.69 182 THR A N 1
ATOM 1452 C CA . THR A 1 182 ? -25.173 6.542 6.952 1.00 27.69 182 THR A CA 1
ATOM 1453 C C . THR A 1 182 ? -24.842 7.414 5.746 1.00 27.69 182 THR A C 1
ATOM 1455 O O . THR A 1 182 ? -24.031 8.331 5.827 1.00 27.69 182 THR A O 1
ATOM 1458 N N . MET A 1 183 ? -25.635 7.170 4.695 1.00 30.20 183 MET A N 1
ATOM 1459 C CA . MET A 1 183 ? -25.781 7.902 3.432 1.00 30.20 183 MET A CA 1
ATOM 1460 C C . MET A 1 183 ? -24.706 7.618 2.367 1.00 30.20 183 MET A C 1
ATOM 1462 O O . MET A 1 183 ? -23.948 8.500 1.981 1.00 30.20 183 MET A O 1
ATOM 1466 N N . THR A 1 184 ? -24.696 6.407 1.798 1.00 27.61 184 THR A N 1
ATOM 1467 C CA . THR A 1 184 ? -25.235 6.110 0.443 1.00 27.61 184 THR A CA 1
ATOM 1468 C C . THR A 1 184 ? -24.876 4.671 0.020 1.00 27.61 184 THR A C 1
ATOM 1470 O O . THR A 1 184 ? -23.721 4.293 0.109 1.00 27.61 184 THR A O 1
ATOM 1473 N N . ASN A 1 185 ? -25.881 3.886 -0.402 1.00 31.08 185 ASN A N 1
ATOM 1474 C CA . ASN A 1 185 ? -25.838 2.546 -1.027 1.00 31.08 185 ASN A CA 1
ATOM 1475 C C . ASN A 1 185 ? -24.493 1.787 -1.054 1.00 31.08 185 ASN A C 1
ATOM 1477 O O . ASN A 1 185 ? -23.611 2.122 -1.845 1.00 31.08 185 ASN A O 1
ATOM 1481 N N . ASP A 1 186 ? -24.432 0.665 -0.331 1.00 35.12 186 ASP A N 1
ATOM 1482 C CA . ASP A 1 186 ? -23.404 -0.367 -0.486 1.00 35.12 186 ASP A CA 1
ATOM 1483 C C . ASP A 1 186 ? -23.271 -0.800 -1.955 1.00 35.12 186 ASP A C 1
ATOM 1485 O O . ASP A 1 186 ? -24.123 -1.487 -2.525 1.00 35.12 186 ASP A O 1
ATOM 1489 N N . LYS A 1 187 ? -22.158 -0.411 -2.572 1.00 41.66 187 LYS A N 1
ATOM 1490 C CA . LYS A 1 187 ? -21.521 -1.203 -3.619 1.00 41.66 187 LYS A CA 1
ATOM 1491 C C . LYS A 1 187 ? -20.167 -1.609 -3.058 1.00 41.66 187 LYS A C 1
ATOM 1493 O O . LYS A 1 187 ? -19.366 -0.725 -2.754 1.00 41.66 187 LYS A O 1
ATOM 1498 N N . GLU A 1 188 ? -19.911 -2.916 -2.957 1.00 59.88 188 GLU A N 1
ATOM 1499 C CA . GLU A 1 188 ? -18.544 -3.443 -2.879 1.00 59.88 188 GLU A CA 1
ATOM 1500 C C . GLU A 1 188 ? -17.660 -2.639 -3.839 1.00 59.88 188 GLU A C 1
ATOM 1502 O O . GLU A 1 188 ? -18.072 -2.346 -4.973 1.00 59.88 188 GLU A O 1
ATOM 1507 N N . LEU A 1 189 ? -16.476 -2.220 -3.375 1.00 72.38 189 LEU A N 1
ATOM 1508 C CA . LEU A 1 189 ? -15.550 -1.502 -4.241 1.00 72.38 189 LEU A CA 1
ATOM 1509 C C . LEU A 1 189 ? -15.337 -2.348 -5.500 1.00 72.38 189 LEU A C 1
ATOM 1511 O O . LEU A 1 189 ? -14.957 -3.513 -5.380 1.00 72.38 189 LEU A O 1
ATOM 1515 N N . PRO A 1 190 ? -15.581 -1.797 -6.700 1.00 88.62 190 PRO A N 1
ATOM 1516 C CA . PRO A 1 190 ? -15.452 -2.566 -7.923 1.00 88.62 190 PRO A CA 1
ATOM 1517 C C . PRO A 1 190 ? -14.062 -3.188 -8.009 1.00 88.62 190 PRO A C 1
ATOM 1519 O O . PRO A 1 190 ? -13.051 -2.488 -7.900 1.00 88.62 190 PRO A O 1
ATOM 1522 N N . VAL A 1 191 ? -14.025 -4.508 -8.184 1.00 91.81 191 VAL A N 1
ATOM 1523 C CA . VAL A 1 191 ? -12.775 -5.254 -8.306 1.00 91.81 191 VAL A CA 1
ATOM 1524 C C . VAL A 1 191 ? -12.252 -5.119 -9.733 1.00 91.81 191 VAL A C 1
ATOM 1526 O O . VAL A 1 191 ? -12.948 -5.417 -10.715 1.00 91.81 191 VAL A O 1
ATOM 1529 N N . ILE A 1 192 ? -11.010 -4.660 -9.840 1.00 94.69 192 ILE A N 1
ATOM 1530 C CA . ILE A 1 192 ? -10.242 -4.604 -11.080 1.00 94.69 192 ILE A CA 1
ATOM 1531 C C . ILE A 1 192 ? -9.222 -5.738 -11.037 1.00 94.69 192 ILE A C 1
ATOM 1533 O O . ILE A 1 192 ? -8.340 -5.762 -10.181 1.00 94.69 192 ILE A O 1
ATOM 1537 N N . ARG A 1 193 ? -9.333 -6.668 -11.984 1.00 94.69 193 ARG A N 1
ATOM 1538 C CA . ARG A 1 193 ? -8.389 -7.774 -12.162 1.00 94.69 193 ARG A CA 1
ATOM 1539 C C . ARG A 1 193 ? -7.140 -7.248 -12.855 1.00 94.69 193 ARG A C 1
ATOM 1541 O O . ARG A 1 193 ? -7.213 -6.788 -13.998 1.00 94.69 193 ARG A O 1
ATOM 1548 N N . CYS A 1 194 ? -6.020 -7.304 -12.150 1.00 94.62 194 CYS A N 1
ATOM 1549 C CA . CYS A 1 194 ? -4.729 -6.787 -12.565 1.00 94.62 194 CYS A CA 1
ATOM 1550 C C . CYS A 1 194 ? -3.763 -7.933 -12.846 1.00 94.62 194 CYS A C 1
ATOM 1552 O O . CYS A 1 194 ? -3.242 -8.559 -11.928 1.00 94.62 194 CYS A O 1
ATOM 1554 N N . PHE A 1 195 ? -3.491 -8.172 -14.122 1.00 91.38 195 PHE A N 1
ATOM 1555 C CA . PHE A 1 195 ? -2.468 -9.111 -14.560 1.00 91.38 195 PHE A CA 1
ATOM 1556 C C . PHE A 1 195 ? -1.105 -8.411 -14.603 1.00 91.38 195 PHE A C 1
ATOM 1558 O O . PHE A 1 195 ? -0.995 -7.336 -15.193 1.00 91.38 195 PHE A O 1
ATOM 1565 N N . ILE A 1 196 ? -0.068 -8.990 -13.995 1.00 91.69 196 ILE A N 1
ATOM 1566 C CA . ILE A 1 196 ? 1.305 -8.482 -14.106 1.00 91.69 196 ILE A CA 1
ATOM 1567 C C . ILE A 1 196 ? 2.171 -9.535 -14.790 1.00 91.69 196 ILE A C 1
ATOM 1569 O O . ILE A 1 196 ? 2.308 -10.650 -14.295 1.00 91.69 196 ILE A O 1
ATOM 1573 N N . SER A 1 197 ? 2.773 -9.151 -15.913 1.00 85.25 197 SER A N 1
ATOM 1574 C CA . SER A 1 197 ? 3.683 -9.989 -16.690 1.00 85.25 197 SER A CA 1
ATOM 1575 C C . SER A 1 197 ? 5.112 -9.475 -16.549 1.00 85.25 197 SER A C 1
ATOM 1577 O O . SER A 1 197 ? 5.367 -8.275 -16.697 1.00 85.25 197 SER A O 1
ATOM 1579 N N . TYR A 1 198 ? 6.048 -10.375 -16.261 1.00 85.56 198 TYR A N 1
ATOM 1580 C CA . TYR A 1 198 ? 7.457 -10.058 -16.053 1.00 85.56 198 TYR A CA 1
ATOM 1581 C C . TYR A 1 198 ? 8.351 -11.207 -16.527 1.00 85.56 198 TYR A C 1
ATOM 1583 O O . TYR A 1 198 ? 7.878 -12.279 -16.883 1.00 85.56 198 TYR A O 1
ATOM 1591 N N . ALA A 1 199 ? 9.663 -10.973 -16.570 1.00 82.00 199 ALA A N 1
ATOM 1592 C CA . ALA A 1 199 ? 10.625 -12.030 -16.860 1.00 82.00 199 ALA A CA 1
ATOM 1593 C C . ALA A 1 199 ? 11.173 -12.621 -15.556 1.00 82.00 199 ALA A C 1
ATOM 1595 O O . ALA A 1 199 ? 11.801 -11.900 -14.778 1.00 82.00 199 ALA A O 1
ATOM 1596 N N . HIS A 1 200 ? 11.031 -13.937 -15.365 1.00 77.88 200 HIS A N 1
ATOM 1597 C CA . HIS A 1 200 ? 11.543 -14.656 -14.187 1.00 77.88 200 HIS A CA 1
ATOM 1598 C C . HIS A 1 200 ? 13.045 -14.466 -13.935 1.00 77.88 200 HIS A C 1
ATOM 1600 O O . HIS A 1 200 ? 13.501 -14.555 -12.799 1.00 77.88 200 HIS A O 1
ATOM 1606 N N . ALA A 1 201 ? 13.825 -14.128 -14.967 1.00 80.50 201 ALA A N 1
ATOM 1607 C CA . ALA A 1 201 ? 15.235 -13.764 -14.823 1.00 80.50 201 ALA A CA 1
ATOM 1608 C C . ALA A 1 201 ? 15.475 -12.593 -13.840 1.00 80.50 201 ALA A C 1
ATOM 1610 O O . ALA A 1 201 ? 16.581 -12.445 -13.324 1.00 80.50 201 ALA A O 1
ATOM 1611 N N . TYR A 1 202 ? 14.445 -11.783 -13.563 1.00 86.19 202 TYR A N 1
ATOM 1612 C CA . TYR A 1 202 ? 14.476 -10.646 -12.641 1.00 86.19 202 TYR A CA 1
ATOM 1613 C C . TYR A 1 202 ? 13.544 -10.812 -11.430 1.00 86.19 202 TYR A C 1
ATOM 1615 O O . TYR A 1 202 ? 13.088 -9.812 -10.873 1.00 86.19 202 TYR A O 1
ATOM 1623 N N . GLN A 1 203 ? 13.305 -12.055 -10.997 1.00 84.62 203 GLN A N 1
ATOM 1624 C CA . GLN A 1 203 ? 12.459 -12.424 -9.853 1.00 84.62 203 GLN A CA 1
ATOM 1625 C C . GLN A 1 203 ? 12.665 -11.527 -8.616 1.00 84.62 203 GLN A C 1
ATOM 1627 O O . GLN A 1 203 ? 11.715 -10.934 -8.121 1.00 84.62 203 GLN A O 1
ATOM 1632 N N . ASP A 1 204 ? 13.908 -11.328 -8.164 1.00 87.25 204 ASP A N 1
ATOM 1633 C CA . ASP A 1 204 ? 14.184 -10.537 -6.949 1.00 87.25 204 ASP A CA 1
ATOM 1634 C C . ASP A 1 204 ? 13.742 -9.063 -7.069 1.00 87.25 204 ASP A C 1
ATOM 1636 O O . ASP A 1 204 ? 13.316 -8.431 -6.102 1.00 87.25 204 ASP A O 1
ATOM 1640 N N . HIS A 1 205 ? 13.850 -8.489 -8.271 1.00 91.56 205 HIS A N 1
ATOM 1641 C CA . HIS A 1 205 ? 13.411 -7.116 -8.534 1.00 91.56 205 HIS A CA 1
ATOM 1642 C C . HIS A 1 205 ? 11.889 -7.048 -8.640 1.00 91.56 205 HIS A C 1
ATOM 1644 O O . HIS A 1 205 ? 11.283 -6.040 -8.273 1.00 91.56 205 HIS A O 1
ATOM 1650 N N . PHE A 1 206 ? 11.282 -8.115 -9.156 1.00 91.38 206 PHE A N 1
ATOM 1651 C CA . PHE A 1 206 ? 9.843 -8.240 -9.266 1.00 91.38 206 PHE A CA 1
ATOM 1652 C C . PHE A 1 206 ? 9.191 -8.343 -7.886 1.00 91.38 206 PHE A C 1
ATOM 1654 O O . PHE A 1 206 ? 8.236 -7.619 -7.628 1.00 91.38 206 PHE A O 1
ATOM 1661 N N . GLU A 1 207 ? 9.754 -9.131 -6.967 1.00 88.88 207 GLU A N 1
ATOM 1662 C CA . GLU A 1 207 ? 9.274 -9.212 -5.580 1.00 88.88 207 GLU A CA 1
ATOM 1663 C C . GLU A 1 207 ? 9.262 -7.826 -4.906 1.00 88.88 207 GLU A C 1
ATOM 1665 O O . GLU A 1 207 ? 8.303 -7.463 -4.218 1.00 88.88 207 GLU A O 1
ATOM 1670 N N . ALA A 1 208 ? 10.302 -7.014 -5.143 1.00 88.94 208 ALA A N 1
ATOM 1671 C CA . ALA A 1 208 ? 10.361 -5.636 -4.656 1.00 88.94 208 ALA A CA 1
ATOM 1672 C C . ALA A 1 208 ? 9.262 -4.757 -5.277 1.00 88.94 208 ALA A C 1
ATOM 1674 O O . ALA A 1 208 ? 8.549 -4.061 -4.550 1.00 88.94 208 ALA A O 1
ATOM 1675 N N . PHE A 1 209 ? 9.086 -4.837 -6.600 1.00 94.12 209 PHE A N 1
ATOM 1676 C CA . PHE A 1 209 ? 8.041 -4.112 -7.320 1.00 94.12 209 PHE A CA 1
ATOM 1677 C C . PHE A 1 209 ? 6.646 -4.481 -6.826 1.00 94.12 209 PHE A C 1
ATOM 1679 O O . PHE A 1 209 ? 5.853 -3.595 -6.521 1.00 94.12 209 PHE A O 1
ATOM 1686 N N . LEU A 1 210 ? 6.349 -5.776 -6.717 1.00 92.00 210 LEU A N 1
ATOM 1687 C CA . LEU A 1 210 ? 5.043 -6.278 -6.310 1.00 92.00 210 LEU A CA 1
ATOM 1688 C C . LEU A 1 210 ? 4.687 -5.787 -4.907 1.00 92.00 210 LEU A C 1
ATOM 1690 O O . LEU A 1 210 ? 3.580 -5.292 -4.696 1.00 92.00 210 LEU A O 1
ATOM 1694 N N . LYS A 1 211 ? 5.640 -5.853 -3.970 1.00 87.56 211 LYS A N 1
ATOM 1695 C CA . LYS A 1 211 ? 5.470 -5.330 -2.610 1.00 87.56 211 LYS A CA 1
ATOM 1696 C C . LYS A 1 211 ? 5.156 -3.832 -2.617 1.00 87.56 211 LYS A C 1
ATOM 1698 O O . LYS A 1 211 ? 4.232 -3.402 -1.925 1.00 87.56 211 LYS A O 1
ATOM 1703 N N . ASP A 1 212 ? 5.905 -3.042 -3.384 1.00 87.00 212 ASP A N 1
ATOM 1704 C CA . ASP A 1 212 ? 5.710 -1.589 -3.434 1.00 87.00 212 ASP A CA 1
ATOM 1705 C C . ASP A 1 212 ? 4.391 -1.216 -4.119 1.00 87.00 212 ASP A C 1
ATOM 1707 O O . ASP A 1 212 ? 3.668 -0.340 -3.645 1.00 87.00 212 ASP A O 1
ATOM 1711 N N . PHE A 1 213 ? 4.047 -1.911 -5.202 1.00 92.56 213 PHE A N 1
ATOM 1712 C CA . PHE A 1 213 ? 2.813 -1.704 -5.947 1.00 92.56 213 PHE A CA 1
ATOM 1713 C C . PHE A 1 213 ? 1.586 -2.058 -5.103 1.00 92.56 213 PHE A C 1
ATOM 1715 O O . PHE A 1 213 ? 0.638 -1.276 -5.034 1.00 92.56 213 PHE A O 1
ATOM 1722 N N . GLN A 1 214 ? 1.614 -3.185 -4.385 1.00 88.88 214 GLN A N 1
ATOM 1723 C CA . GLN A 1 214 ? 0.564 -3.553 -3.432 1.00 88.88 214 GLN A CA 1
ATOM 1724 C C . GLN A 1 214 ? 0.425 -2.509 -2.322 1.00 88.88 214 GLN A C 1
ATOM 1726 O O . GLN A 1 214 ? -0.689 -2.111 -1.994 1.00 88.88 214 GLN A O 1
ATOM 1731 N N . ALA A 1 215 ? 1.539 -2.024 -1.765 1.00 82.94 215 ALA A N 1
ATOM 1732 C 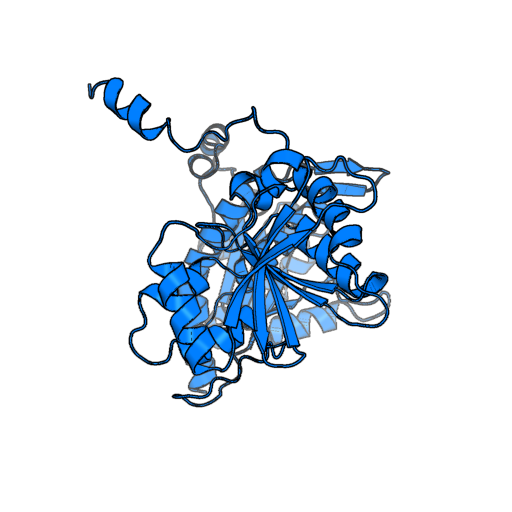CA . ALA A 1 215 ? 1.504 -0.988 -0.736 1.00 82.94 215 ALA A CA 1
ATOM 1733 C C . ALA A 1 215 ? 0.877 0.320 -1.253 1.00 82.94 215 ALA A C 1
ATOM 1735 O O . ALA A 1 215 ? 0.041 0.905 -0.566 1.00 82.94 215 ALA A O 1
ATOM 1736 N N . ALA A 1 216 ? 1.229 0.743 -2.470 1.00 81.94 216 ALA A N 1
ATOM 1737 C CA . ALA A 1 216 ? 0.724 1.972 -3.080 1.00 81.94 216 ALA A CA 1
ATOM 1738 C C . ALA A 1 216 ? -0.741 1.875 -3.551 1.00 81.94 216 ALA A C 1
ATOM 1740 O O . ALA A 1 216 ? -1.428 2.891 -3.631 1.00 81.94 216 ALA A O 1
ATOM 1741 N N . THR A 1 217 ? -1.241 0.669 -3.838 1.00 84.38 217 THR A N 1
ATOM 1742 C CA . THR A 1 217 ? -2.605 0.446 -4.359 1.00 84.38 217 THR A CA 1
ATOM 1743 C C . THR A 1 217 ? -3.601 -0.074 -3.324 1.00 84.38 217 THR A C 1
ATOM 1745 O O . THR A 1 217 ? -4.803 -0.084 -3.585 1.00 84.38 217 THR A O 1
ATOM 1748 N N . LYS A 1 218 ? -3.143 -0.448 -2.122 1.00 80.38 218 LYS A N 1
ATOM 1749 C CA . LYS A 1 218 ? -3.991 -1.012 -1.058 1.00 80.38 218 LYS A CA 1
ATOM 1750 C C . LYS A 1 218 ? -5.188 -0.128 -0.687 1.00 80.38 218 LYS A C 1
ATOM 1752 O O . LYS A 1 218 ? -6.257 -0.650 -0.395 1.00 80.38 218 LYS A O 1
ATOM 1757 N N . ASN A 1 219 ? -5.010 1.195 -0.707 1.00 74.38 219 ASN A N 1
ATOM 1758 C CA . ASN A 1 219 ? -5.992 2.166 -0.216 1.00 74.38 219 ASN A CA 1
ATOM 1759 C C . ASN A 1 219 ? -6.432 3.159 -1.305 1.00 74.38 219 ASN A C 1
ATOM 1761 O O . ASN A 1 219 ? -6.552 4.354 -1.045 1.00 74.38 219 ASN A O 1
ATOM 1765 N N . LEU A 1 220 ? -6.673 2.688 -2.534 1.00 75.69 220 LEU A N 1
ATOM 1766 C CA . LEU A 1 220 ? -7.163 3.555 -3.616 1.00 75.69 220 LEU A CA 1
ATOM 1767 C C . LEU A 1 220 ? -8.521 4.205 -3.291 1.00 75.69 220 LEU A C 1
ATOM 1769 O O . LEU A 1 220 ? -8.802 5.297 -3.775 1.00 75.69 220 LEU A O 1
ATOM 1773 N N . GLY A 1 221 ? -9.362 3.556 -2.478 1.00 80.25 221 GLY A N 1
ATOM 1774 C CA . GLY A 1 221 ? -10.625 4.109 -1.968 1.00 80.25 221 GLY A CA 1
ATOM 1775 C C . GLY A 1 221 ? -11.801 4.106 -2.956 1.00 80.25 221 GLY A C 1
ATOM 1776 O O . GLY A 1 221 ? -12.937 4.293 -2.537 1.00 80.25 221 GLY A O 1
ATOM 1777 N N . PHE A 1 222 ? -11.562 3.856 -4.248 1.00 83.50 222 PHE A N 1
ATOM 1778 C CA . PHE A 1 222 ? -12.608 3.779 -5.287 1.00 83.50 222 PHE A CA 1
ATOM 1779 C C . PHE A 1 222 ? -12.664 2.429 -6.025 1.00 83.50 222 PHE A C 1
ATOM 1781 O O . PHE A 1 222 ? -13.636 2.158 -6.733 1.00 83.50 222 PHE A O 1
ATOM 1788 N N . CYS A 1 223 ? -11.650 1.577 -5.858 1.00 87.44 223 CYS A N 1
ATOM 1789 C CA . CYS A 1 223 ? -11.600 0.205 -6.362 1.00 87.44 223 CYS A CA 1
ATOM 1790 C C . CYS A 1 223 ? -10.675 -0.655 -5.493 1.00 87.44 223 CYS A C 1
ATOM 1792 O O . CYS A 1 223 ? -9.851 -0.123 -4.744 1.00 87.44 223 CYS A O 1
ATOM 1794 N N . ALA A 1 224 ? -10.802 -1.973 -5.632 1.00 89.12 224 ALA A N 1
ATOM 1795 C CA . ALA A 1 224 ? -9.820 -2.939 -5.151 1.00 89.12 224 ALA A CA 1
ATOM 1796 C C . ALA A 1 224 ? -9.106 -3.573 -6.354 1.00 89.12 224 ALA A C 1
ATOM 1798 O O . ALA A 1 224 ? -9.750 -3.890 -7.357 1.00 89.12 224 ALA A O 1
ATOM 1799 N N . LEU A 1 225 ? -7.787 -3.762 -6.259 1.00 90.56 225 LEU A N 1
ATOM 1800 C CA . LEU A 1 225 ? -7.024 -4.490 -7.273 1.00 90.56 225 LEU A CA 1
ATOM 1801 C C . LEU A 1 225 ? -6.874 -5.955 -6.859 1.00 90.56 225 LEU A C 1
ATOM 1803 O O . LEU A 1 225 ? -6.263 -6.251 -5.833 1.00 90.56 225 LEU A O 1
ATOM 1807 N N . ASP A 1 226 ? -7.386 -6.862 -7.684 1.00 91.88 226 ASP A N 1
ATOM 1808 C CA . ASP A 1 226 ? -7.073 -8.287 -7.600 1.00 91.88 226 ASP A CA 1
ATOM 1809 C C . ASP A 1 226 ? -5.847 -8.563 -8.473 1.00 91.88 226 ASP A C 1
ATOM 1811 O O . ASP A 1 226 ? -5.939 -8.610 -9.700 1.00 91.88 226 ASP A O 1
ATOM 1815 N N . ILE A 1 227 ? -4.675 -8.639 -7.841 1.00 91.06 227 ILE A N 1
ATOM 1816 C CA . ILE A 1 227 ? -3.392 -8.760 -8.536 1.00 91.06 227 ILE A CA 1
ATOM 1817 C C . ILE A 1 227 ? -3.060 -10.236 -8.761 1.00 91.06 227 ILE A C 1
ATOM 1819 O O . ILE A 1 227 ? -2.940 -11.016 -7.808 1.00 91.06 227 ILE A O 1
ATOM 1823 N N . TRP A 1 228 ? -2.841 -10.604 -10.020 1.00 87.56 228 TRP A N 1
ATOM 1824 C CA . TRP A 1 228 ? -2.418 -11.934 -10.440 1.00 87.56 228 TRP A CA 1
ATOM 1825 C C . TRP A 1 228 ? -1.054 -11.902 -11.133 1.00 87.56 228 TRP A C 1
ATOM 1827 O O . TRP A 1 228 ? -0.756 -10.998 -11.918 1.00 87.56 228 TRP A O 1
ATOM 1837 N N . THR A 1 229 ? -0.241 -12.913 -10.826 1.00 82.38 229 THR A N 1
ATOM 1838 C CA . THR A 1 229 ? 1.128 -13.130 -11.309 1.00 82.38 229 THR A CA 1
ATOM 1839 C C . THR A 1 229 ? 1.315 -14.636 -11.546 1.00 82.38 229 THR A C 1
ATOM 1841 O O . THR A 1 229 ? 0.606 -15.448 -10.944 1.00 82.38 229 THR A O 1
ATOM 1844 N N . ASP A 1 230 ? 2.256 -15.018 -12.405 1.00 69.00 230 ASP A N 1
ATOM 1845 C CA . ASP A 1 230 ? 2.553 -16.421 -12.743 1.00 69.00 230 ASP A CA 1
ATOM 1846 C C . ASP A 1 230 ? 3.113 -17.251 -11.567 1.00 69.00 230 ASP A C 1
ATOM 1848 O O . ASP A 1 230 ? 2.967 -18.472 -11.568 1.00 69.00 230 ASP A O 1
ATOM 1852 N N . GLU A 1 231 ? 3.632 -16.614 -10.508 1.00 61.50 231 GLU A N 1
ATOM 1853 C CA . GLU A 1 231 ? 3.984 -17.260 -9.225 1.00 61.50 231 GLU A CA 1
ATOM 1854 C C . GLU A 1 231 ? 2.820 -18.038 -8.586 1.00 61.50 231 GLU A C 1
ATOM 1856 O O . GLU A 1 231 ? 3.034 -18.882 -7.715 1.00 61.50 231 GLU A O 1
ATOM 1861 N N . LYS A 1 232 ? 1.575 -17.746 -8.984 1.00 52.12 232 LYS A N 1
ATOM 1862 C CA . LYS A 1 232 ? 0.371 -18.411 -8.471 1.00 52.12 232 LYS A CA 1
ATOM 1863 C C . LYS A 1 232 ? 0.074 -19.757 -9.144 1.00 52.12 232 LYS A C 1
ATOM 1865 O O . LYS A 1 232 ? -0.919 -20.379 -8.771 1.00 52.12 232 LYS A O 1
ATOM 1870 N N . ILE A 1 233 ? 0.886 -20.208 -10.106 1.00 53.12 233 ILE A N 1
ATOM 1871 C CA . ILE A 1 233 ? 0.663 -21.473 -10.818 1.00 53.12 233 ILE A CA 1
ATOM 1872 C C . ILE A 1 233 ? 1.391 -22.628 -10.098 1.00 53.12 233 ILE A C 1
ATOM 1874 O O . ILE A 1 233 ? 2.616 -22.589 -9.958 1.00 53.12 233 ILE A O 1
ATOM 1878 N N . PRO A 1 234 ? 0.670 -23.667 -9.628 1.00 42.94 234 PRO A N 1
ATOM 1879 C CA . PRO A 1 234 ? 1.271 -24.859 -9.035 1.00 42.94 234 PRO A CA 1
ATOM 1880 C C . PRO A 1 234 ? 2.185 -25.608 -10.014 1.00 42.94 234 PRO A C 1
ATOM 1882 O O . PRO A 1 234 ? 1.906 -25.711 -11.207 1.00 42.94 234 PRO A O 1
ATOM 1885 N N . LEU A 1 235 ? 3.259 -26.207 -9.493 1.00 37.94 235 LEU A N 1
ATOM 1886 C CA . LEU A 1 235 ? 4.109 -27.121 -10.260 1.00 37.94 235 LEU A CA 1
ATOM 1887 C C . LEU A 1 235 ? 3.276 -28.325 -10.744 1.00 37.94 235 LEU A C 1
ATOM 1889 O O . LEU A 1 235 ? 2.943 -29.195 -9.941 1.00 37.94 235 LEU A O 1
ATOM 1893 N N . GLY A 1 236 ? 2.974 -28.381 -12.045 1.00 41.88 236 GLY A N 1
ATOM 1894 C CA . GLY A 1 236 ? 2.278 -29.504 -12.690 1.00 41.88 236 GLY A CA 1
ATOM 1895 C C . GLY A 1 236 ? 0.997 -29.152 -13.456 1.00 41.88 236 GLY A C 1
ATOM 1896 O O . GLY A 1 236 ? 0.508 -30.017 -14.178 1.00 41.88 236 GLY A O 1
ATOM 1897 N N . ASP A 1 237 ? 0.485 -27.923 -13.336 1.00 47.22 237 ASP A N 1
ATOM 1898 C CA . ASP A 1 237 ? -0.645 -27.437 -14.144 1.00 47.22 237 ASP A CA 1
ATOM 1899 C C . ASP A 1 237 ? -0.189 -26.966 -15.538 1.00 47.22 237 ASP A C 1
ATOM 1901 O O . ASP A 1 237 ? 0.982 -26.624 -15.742 1.00 47.22 237 ASP A O 1
ATOM 1905 N N . ASP A 1 238 ? -1.116 -26.931 -16.505 1.00 57.50 238 ASP A N 1
ATOM 1906 C CA . ASP A 1 238 ? -0.870 -26.358 -17.834 1.00 57.50 238 ASP A CA 1
ATOM 1907 C C . ASP A 1 238 ? -0.737 -24.829 -17.717 1.00 57.50 238 ASP A C 1
ATOM 1909 O O . ASP A 1 238 ? -1.699 -24.062 -17.816 1.00 57.50 238 ASP A O 1
ATOM 1913 N N . TRP A 1 239 ? 0.489 -24.392 -17.417 1.00 58.25 239 TRP A N 1
ATOM 1914 C CA . TRP A 1 239 ? 0.880 -22.997 -17.192 1.00 58.25 239 TRP A CA 1
ATOM 1915 C C . TRP A 1 239 ? 0.388 -22.062 -18.305 1.00 58.25 239 TRP A C 1
ATOM 1917 O O . TRP A 1 239 ? 0.020 -20.917 -18.037 1.00 58.25 239 TRP A O 1
ATOM 1927 N N . HIS A 1 240 ? 0.308 -22.570 -19.536 1.00 64.12 240 HIS A N 1
ATOM 1928 C CA . HIS A 1 240 ? -0.144 -21.807 -20.686 1.00 64.12 240 HIS A CA 1
ATOM 1929 C C . HIS A 1 240 ? -1.644 -21.485 -20.628 1.00 64.12 240 HIS A C 1
ATOM 1931 O O . HIS A 1 240 ? -2.039 -20.336 -20.832 1.00 64.12 240 HIS A O 1
ATOM 1937 N N . GLU A 1 241 ? -2.491 -22.460 -20.291 1.00 67.94 241 GLU A N 1
ATOM 1938 C CA . GLU A 1 241 ? -3.940 -22.244 -20.191 1.00 67.94 241 GLU A CA 1
ATOM 1939 C C . GLU A 1 241 ? -4.292 -21.256 -19.071 1.00 67.94 241 GLU A C 1
ATOM 1941 O O . GLU A 1 241 ? -5.120 -20.361 -19.265 1.00 67.94 241 GLU A O 1
ATOM 1946 N N . ALA A 1 242 ? -3.610 -21.361 -17.926 1.00 67.25 242 ALA A N 1
ATOM 1947 C CA . ALA A 1 242 ? -3.815 -20.467 -16.791 1.00 67.25 242 ALA A CA 1
ATOM 1948 C C . ALA A 1 242 ? -3.468 -19.009 -17.136 1.00 67.25 242 ALA A C 1
ATOM 1950 O O . ALA A 1 242 ? -4.238 -18.101 -16.814 1.00 67.25 242 ALA A O 1
ATOM 1951 N N . ILE A 1 243 ? -2.354 -18.758 -17.833 1.00 69.50 243 ILE A N 1
ATOM 1952 C CA . ILE A 1 243 ? -2.005 -17.392 -18.247 1.00 69.50 243 ILE A CA 1
ATOM 1953 C C . ILE A 1 243 ? -2.983 -16.878 -19.307 1.00 69.50 243 ILE A C 1
ATOM 1955 O O . ILE A 1 243 ? -3.453 -15.744 -19.197 1.00 69.50 243 ILE A O 1
ATOM 1959 N N . GLN A 1 244 ? -3.372 -17.700 -20.286 1.00 76.25 244 GLN A N 1
ATOM 1960 C CA . GLN A 1 244 ? -4.358 -17.314 -21.303 1.00 76.25 244 GLN A CA 1
ATOM 1961 C C . GLN A 1 244 ? -5.711 -16.940 -20.689 1.00 76.25 244 GLN A C 1
ATOM 1963 O O . GLN A 1 244 ? -6.362 -15.982 -21.127 1.00 76.25 244 GLN A O 1
ATOM 1968 N N . GLU A 1 245 ? -6.137 -17.652 -19.647 1.00 80.94 245 GLU A N 1
ATOM 1969 C CA . GLU A 1 245 ? -7.344 -17.326 -18.898 1.00 80.94 245 GLU A CA 1
ATOM 1970 C C . GLU A 1 245 ? -7.238 -15.940 -18.247 1.00 80.94 245 GLU A C 1
ATOM 1972 O O . GLU A 1 245 ? -8.157 -15.124 -18.374 1.00 80.94 245 GLU A O 1
ATOM 1977 N N . GLN A 1 246 ? -6.107 -15.629 -17.610 1.00 83.50 246 GLN A N 1
ATOM 1978 C CA . GLN A 1 246 ? -5.890 -14.325 -16.978 1.00 83.50 246 GLN A CA 1
ATOM 1979 C C . GLN A 1 246 ? -5.758 -13.202 -18.001 1.00 83.50 246 GLN A C 1
ATOM 1981 O O . GLN A 1 246 ? -6.386 -12.158 -17.836 1.00 83.50 246 GLN A O 1
ATOM 1986 N N . VAL A 1 247 ? -5.053 -13.436 -19.107 1.00 82.00 247 VAL A N 1
ATOM 1987 C CA . VAL A 1 247 ? -4.980 -12.526 -20.259 1.00 82.00 247 VAL A CA 1
ATOM 1988 C C . VAL A 1 247 ? -6.363 -12.249 -20.845 1.00 82.00 247 VAL A C 1
ATOM 1990 O O . VAL A 1 247 ? -6.594 -11.157 -21.354 1.00 82.00 247 VAL A O 1
ATOM 1993 N N . THR A 1 248 ? -7.302 -13.195 -20.759 1.00 84.31 248 THR A N 1
ATOM 1994 C CA . THR A 1 248 ? -8.689 -13.031 -21.234 1.00 84.31 248 THR A CA 1
ATOM 1995 C C . THR A 1 248 ? -9.588 -12.341 -20.210 1.00 84.31 248 THR A C 1
ATOM 1997 O O . THR A 1 248 ? -10.554 -11.676 -20.578 1.00 84.31 248 THR A O 1
ATOM 2000 N N . LYS A 1 249 ? -9.299 -12.501 -18.918 1.00 88.31 249 LYS A N 1
ATOM 2001 C CA . LYS A 1 249 ? -10.137 -11.983 -17.833 1.00 88.31 249 LYS A CA 1
ATOM 2002 C C . LYS A 1 249 ? -9.658 -10.644 -17.293 1.00 88.31 249 LYS A C 1
ATOM 2004 O O . LYS A 1 249 ? -10.472 -9.921 -16.740 1.00 88.31 249 LYS A O 1
ATOM 2009 N N . CYS A 1 250 ? -8.387 -10.281 -17.418 1.00 92.12 250 CYS A N 1
ATOM 2010 C CA . CYS A 1 250 ? -7.875 -9.070 -16.788 1.00 92.12 250 CYS A CA 1
ATOM 2011 C C . CYS A 1 250 ? -8.561 -7.808 -17.326 1.00 92.12 250 CYS A C 1
ATOM 2013 O O . CYS A 1 250 ? -8.917 -7.728 -18.505 1.00 92.12 250 CYS A O 1
ATOM 2015 N N . ASP A 1 251 ? -8.721 -6.820 -16.451 1.00 94.31 251 ASP A N 1
ATOM 2016 C CA . ASP A 1 251 ? -9.218 -5.485 -16.793 1.00 94.31 251 ASP A CA 1
ATOM 2017 C C . ASP A 1 251 ? -8.040 -4.523 -17.059 1.00 94.31 251 ASP A C 1
ATOM 2019 O O . ASP A 1 251 ? -8.137 -3.591 -17.863 1.00 94.31 251 ASP A O 1
ATOM 2023 N N . ILE A 1 252 ? -6.908 -4.793 -16.400 1.00 94.50 252 ILE A N 1
ATOM 2024 C CA . ILE A 1 252 ? -5.611 -4.158 -16.614 1.00 94.50 252 ILE A CA 1
ATOM 2025 C C . ILE A 1 252 ? -4.514 -5.224 -16.724 1.00 94.50 252 ILE A C 1
ATOM 2027 O O . ILE A 1 252 ? -4.490 -6.179 -15.948 1.00 94.50 252 ILE A O 1
ATOM 2031 N N . ALA A 1 253 ? -3.584 -5.021 -17.656 1.00 91.62 253 ALA A N 1
ATOM 2032 C CA . ALA A 1 253 ? -2.333 -5.756 -17.763 1.00 91.62 253 ALA A CA 1
ATOM 2033 C C . ALA A 1 253 ? -1.136 -4.803 -17.619 1.00 91.62 253 ALA A C 1
ATOM 2035 O O . ALA A 1 253 ? -1.011 -3.837 -18.377 1.00 91.62 253 ALA A O 1
ATOM 2036 N N . ILE A 1 254 ? -0.250 -5.081 -16.663 1.00 93.00 254 ILE A N 1
ATOM 2037 C CA . ILE A 1 254 ? 1.015 -4.372 -16.453 1.00 93.00 254 ILE A CA 1
ATOM 2038 C C . ILE A 1 254 ? 2.148 -5.243 -16.999 1.00 93.00 254 ILE A C 1
ATOM 2040 O O . ILE A 1 254 ? 2.390 -6.345 -16.514 1.00 93.00 254 ILE A O 1
ATOM 2044 N N . LEU A 1 255 ? 2.851 -4.739 -18.009 1.00 88.12 255 LEU A N 1
ATOM 2045 C CA . LEU A 1 255 ? 3.982 -5.404 -18.647 1.00 88.12 255 LEU A CA 1
ATOM 2046 C C . LEU A 1 255 ? 5.283 -4.800 -18.112 1.00 88.12 255 LEU A C 1
ATOM 2048 O O . LEU A 1 255 ? 5.596 -3.641 -18.400 1.00 88.12 255 LEU A O 1
ATOM 2052 N N . LEU A 1 256 ? 6.041 -5.571 -17.336 1.00 91.00 256 LEU A N 1
ATOM 2053 C CA . LEU A 1 256 ? 7.329 -5.158 -16.780 1.00 91.00 256 LEU A CA 1
ATOM 2054 C C . LEU A 1 256 ? 8.439 -5.385 -17.808 1.00 91.00 256 LEU A C 1
ATOM 2056 O O . LEU A 1 256 ? 9.074 -6.441 -17.869 1.00 91.00 256 LEU A O 1
ATOM 2060 N N . VAL A 1 257 ? 8.665 -4.372 -18.646 1.00 84.31 257 VAL A N 1
ATOM 2061 C CA . VAL A 1 257 ? 9.529 -4.506 -19.818 1.00 84.31 257 VAL A CA 1
ATOM 2062 C C . VAL A 1 257 ? 11.005 -4.498 -19.418 1.00 84.31 257 VAL A C 1
ATOM 2064 O O . VAL A 1 257 ? 11.505 -3.562 -18.791 1.00 84.31 257 VAL A O 1
ATOM 2067 N N . SER A 1 258 ? 11.694 -5.561 -19.819 1.00 85.69 258 SER A N 1
ATOM 2068 C CA . SER A 1 258 ? 13.125 -5.819 -19.647 1.00 85.69 258 SER A CA 1
ATOM 2069 C C . SER A 1 258 ? 13.700 -6.463 -20.909 1.00 85.69 258 SER A C 1
ATOM 2071 O O . SER A 1 258 ? 12.966 -6.854 -21.812 1.00 85.69 258 SER A O 1
ATOM 2073 N N . ASP A 1 259 ? 15.015 -6.612 -20.994 1.00 83.25 259 ASP A N 1
ATOM 2074 C CA . ASP A 1 259 ? 15.698 -7.281 -22.106 1.00 83.25 259 ASP A CA 1
ATOM 2075 C C . ASP A 1 259 ? 15.297 -8.758 -22.184 1.00 83.25 259 ASP A C 1
ATOM 2077 O O . ASP A 1 259 ? 15.039 -9.272 -23.269 1.00 83.25 259 ASP A O 1
ATOM 2081 N N . GLN A 1 260 ? 15.153 -9.415 -21.033 1.00 82.38 260 GLN A N 1
ATOM 2082 C CA . GLN A 1 260 ? 14.696 -10.802 -20.945 1.00 82.38 260 GLN A CA 1
ATOM 2083 C C . GLN A 1 260 ? 13.217 -10.938 -21.323 1.00 82.38 260 GLN A C 1
ATOM 2085 O O . GLN A 1 260 ? 12.859 -11.838 -22.081 1.00 82.38 260 GLN A O 1
ATOM 2090 N N . PHE A 1 261 ? 12.373 -9.994 -20.893 1.00 78.56 261 PHE A N 1
ATOM 2091 C CA . PHE A 1 261 ? 10.968 -9.921 -21.316 1.00 78.56 261 PHE A CA 1
ATOM 2092 C C . PHE A 1 261 ? 10.867 -9.803 -22.843 1.00 78.56 261 PHE A C 1
ATOM 2094 O O . PHE A 1 261 ? 10.097 -10.509 -23.485 1.00 78.56 261 PHE A O 1
ATOM 2101 N N . MET A 1 262 ? 11.714 -8.960 -23.440 1.00 73.44 262 MET A N 1
ATOM 2102 C CA . MET A 1 262 ? 11.768 -8.734 -24.885 1.00 73.44 262 MET A CA 1
ATOM 2103 C C . MET A 1 262 ? 12.369 -9.905 -25.667 1.00 73.44 262 MET A C 1
ATOM 2105 O O . MET A 1 262 ? 12.161 -9.985 -26.875 1.00 73.44 262 MET A O 1
ATOM 2109 N N . ASN A 1 263 ? 13.136 -10.791 -25.033 1.00 71.44 263 ASN A N 1
ATOM 2110 C CA . ASN A 1 263 ? 13.767 -11.937 -25.691 1.00 71.44 263 ASN A CA 1
ATOM 2111 C C . ASN A 1 263 ? 12.979 -13.240 -25.542 1.00 71.44 263 ASN A C 1
ATOM 2113 O O . ASN A 1 263 ? 13.194 -14.142 -26.345 1.00 71.44 263 ASN A O 1
ATOM 2117 N N . SER A 1 264 ? 12.040 -13.313 -24.600 1.00 66.81 264 SER A N 1
ATOM 2118 C CA . SER A 1 264 ? 11.165 -14.470 -24.419 1.00 66.81 264 SER A CA 1
ATOM 2119 C C . SER A 1 264 ? 10.296 -14.721 -25.659 1.00 66.81 264 SER A C 1
ATOM 2121 O O . SER A 1 264 ? 9.495 -13.867 -26.041 1.00 66.81 264 SER A O 1
ATOM 2123 N N . GLU A 1 265 ? 10.440 -15.888 -26.299 1.00 55.25 265 GLU A N 1
ATOM 2124 C CA . GLU A 1 265 ? 9.595 -16.299 -27.438 1.00 55.25 265 GLU A CA 1
ATOM 2125 C C . GLU A 1 265 ? 8.108 -16.351 -27.056 1.00 55.25 265 GLU A C 1
ATOM 2127 O O . GLU A 1 265 ? 7.252 -15.976 -27.854 1.00 55.25 265 GLU A O 1
ATOM 2132 N N . TYR A 1 266 ? 7.827 -16.696 -25.797 1.00 50.06 266 TYR A N 1
ATOM 2133 C CA . TYR A 1 266 ? 6.496 -16.794 -25.196 1.00 50.06 266 TYR A CA 1
ATOM 2134 C C . TYR A 1 266 ? 5.719 -15.463 -25.218 1.00 50.06 266 TYR A C 1
ATOM 2136 O O . TYR A 1 266 ? 4.534 -15.412 -25.537 1.00 50.06 266 TYR A O 1
ATOM 2144 N N . ILE A 1 267 ? 6.414 -14.347 -24.972 1.00 54.66 267 ILE A N 1
ATOM 2145 C CA . ILE A 1 267 ? 5.827 -12.999 -24.886 1.00 54.66 267 ILE A CA 1
ATOM 2146 C C . ILE A 1 267 ? 5.604 -12.390 -26.281 1.00 54.66 267 ILE A C 1
ATOM 2148 O O . ILE A 1 267 ? 4.801 -11.474 -26.453 1.00 54.66 267 ILE A O 1
ATOM 2152 N N . LYS A 1 268 ? 6.302 -12.885 -27.310 1.00 51.22 268 LYS A N 1
ATOM 2153 C CA . LYS A 1 268 ? 6.352 -12.228 -28.622 1.00 51.22 268 LYS A CA 1
ATOM 2154 C C . LYS A 1 268 ? 5.158 -12.495 -29.536 1.00 51.22 268 LYS A C 1
ATOM 2156 O O . LYS A 1 268 ? 4.974 -11.688 -30.446 1.00 51.22 268 LYS A O 1
ATOM 2161 N N . GLN A 1 269 ? 4.402 -13.584 -29.372 1.00 53.62 269 GLN A N 1
ATOM 2162 C CA . GLN A 1 269 ? 3.475 -14.005 -30.437 1.00 53.62 269 GLN A CA 1
ATOM 2163 C C . GLN A 1 269 ? 2.004 -14.133 -30.037 1.00 53.62 269 GLN A C 1
ATOM 2165 O O . GLN A 1 269 ? 1.169 -13.719 -30.834 1.00 53.62 269 GLN A O 1
ATOM 2170 N N . GLU A 1 270 ? 1.661 -14.598 -28.833 1.00 60.88 270 GLU A N 1
ATOM 2171 C CA . GLU A 1 270 ? 0.247 -14.888 -28.530 1.00 60.88 270 GLU A CA 1
ATOM 2172 C C . GLU A 1 270 ? -0.338 -14.006 -27.421 1.00 60.88 270 GLU A C 1
ATOM 2174 O O . GLU A 1 270 ? -1.316 -13.300 -27.651 1.00 60.88 270 GLU A O 1
ATOM 2179 N N . GLU A 1 271 ? 0.270 -13.954 -26.235 1.00 67.06 271 GLU A N 1
ATOM 2180 C CA . GLU A 1 271 ? -0.331 -13.266 -25.077 1.00 67.06 271 GLU A CA 1
ATOM 2181 C C . GLU A 1 271 ? -0.329 -11.745 -25.196 1.00 67.06 271 GLU A C 1
ATOM 2183 O O . GLU A 1 271 ? -1.353 -11.089 -25.006 1.00 67.06 271 GLU A O 1
ATOM 2188 N N . VAL A 1 272 ? 0.823 -11.164 -25.536 1.00 71.12 272 VAL A N 1
ATOM 2189 C CA . VAL A 1 272 ? 0.955 -9.710 -25.673 1.00 71.12 272 VAL A CA 1
ATOM 2190 C C . VAL A 1 272 ? 0.160 -9.207 -26.872 1.00 71.12 272 VAL A C 1
ATOM 2192 O O . VAL A 1 272 ? -0.485 -8.163 -26.776 1.00 71.12 272 VAL A O 1
ATOM 2195 N N . ALA A 1 273 ? 0.159 -9.956 -27.978 1.00 74.00 273 ALA A N 1
ATOM 2196 C CA . ALA A 1 273 ? -0.672 -9.649 -29.138 1.00 74.00 273 ALA A CA 1
ATOM 2197 C C . ALA A 1 273 ? -2.155 -9.621 -28.743 1.00 74.00 273 ALA A C 1
ATOM 2199 O O . ALA A 1 273 ? -2.822 -8.613 -28.968 1.00 74.00 273 ALA A O 1
ATOM 2200 N N . ARG A 1 274 ? -2.627 -10.652 -28.033 1.00 78.62 274 ARG A N 1
ATOM 2201 C CA . ARG A 1 274 ? -4.001 -10.745 -27.532 1.00 78.62 274 ARG A CA 1
ATOM 2202 C C . ARG A 1 274 ? -4.362 -9.630 -26.548 1.00 78.62 274 ARG A C 1
ATOM 2204 O O . ARG A 1 274 ? -5.458 -9.085 -26.628 1.00 78.62 274 ARG A O 1
ATOM 2211 N N . LEU A 1 275 ? -3.459 -9.235 -25.648 1.00 81.44 275 LEU A N 1
ATOM 2212 C CA . LEU A 1 275 ? -3.677 -8.083 -24.760 1.00 81.44 275 LEU A CA 1
ATOM 2213 C C . LEU A 1 275 ? -3.851 -6.779 -25.547 1.00 81.44 275 LEU A C 1
ATOM 2215 O O . LEU A 1 275 ? -4.713 -5.966 -25.210 1.00 81.44 275 LEU A O 1
ATOM 2219 N N . PHE A 1 276 ? -3.057 -6.574 -26.601 1.00 78.44 276 PHE A N 1
ATOM 2220 C CA . PHE A 1 276 ? -3.197 -5.404 -27.466 1.00 78.44 276 PHE A CA 1
ATOM 2221 C C . PHE A 1 276 ? -4.448 -5.461 -28.348 1.00 78.44 276 PHE A C 1
ATOM 2223 O O . PHE A 1 276 ? -5.069 -4.425 -28.559 1.00 78.44 276 PHE A O 1
ATOM 2230 N N . GLU A 1 277 ? -4.868 -6.639 -28.802 1.00 81.69 277 GLU A N 1
ATOM 2231 C CA . GLU A 1 277 ? -6.161 -6.814 -29.471 1.00 81.69 277 GLU A CA 1
ATOM 2232 C C . GLU A 1 277 ? -7.318 -6.463 -28.533 1.00 81.69 277 GLU A C 1
ATOM 2234 O O . GLU A 1 277 ? -8.176 -5.662 -28.898 1.00 81.69 277 GLU A O 1
ATOM 2239 N N . ARG A 1 278 ? -7.300 -6.973 -27.293 1.00 85.81 278 ARG A N 1
ATOM 2240 C CA . ARG A 1 278 ? -8.302 -6.646 -26.269 1.00 85.81 278 ARG A CA 1
ATOM 2241 C C . ARG A 1 278 ? -8.335 -5.156 -25.957 1.00 85.81 278 ARG A C 1
ATOM 2243 O O . ARG A 1 278 ? -9.408 -4.565 -25.871 1.00 85.81 278 ARG A O 1
ATOM 2250 N N . LYS A 1 279 ? -7.170 -4.510 -25.866 1.00 83.38 279 LYS A N 1
ATOM 2251 C CA . LYS A 1 279 ? -7.093 -3.055 -25.697 1.00 83.38 279 LYS A CA 1
ATOM 2252 C C . LYS A 1 279 ? -7.905 -2.299 -26.751 1.00 83.38 279 LYS A C 1
ATOM 2254 O O . LYS A 1 279 ? -8.579 -1.336 -26.398 1.00 83.38 279 LYS A O 1
ATOM 2259 N N . GLU A 1 280 ? -7.860 -2.735 -28.006 1.00 80.75 280 GLU A N 1
ATOM 2260 C CA . GLU A 1 280 ? -8.628 -2.121 -29.093 1.00 80.75 280 GLU A CA 1
ATOM 2261 C C . GLU A 1 280 ? -10.098 -2.581 -29.109 1.00 80.75 280 GLU A C 1
ATOM 2263 O O . GLU A 1 280 ? -10.983 -1.784 -29.414 1.00 80.75 280 GLU A O 1
ATOM 2268 N N . SER A 1 281 ? -10.385 -3.844 -28.770 1.00 83.44 281 SER A N 1
ATOM 2269 C CA . SER A 1 281 ? -11.724 -4.431 -28.922 1.00 83.44 281 SER A CA 1
ATOM 2270 C C . SER A 1 281 ? -12.659 -4.235 -27.724 1.00 83.44 281 SER A C 1
ATOM 2272 O O . SER A 1 281 ? -13.847 -3.990 -27.914 1.00 83.44 281 SER A O 1
ATOM 2274 N N . ASP A 1 282 ? -12.157 -4.383 -26.494 1.00 82.56 282 ASP A N 1
ATOM 2275 C CA . ASP A 1 282 ? -12.936 -4.302 -25.244 1.00 82.56 282 ASP A CA 1
ATOM 2276 C C . ASP A 1 282 ? -12.448 -3.185 -24.297 1.00 82.56 282 ASP A C 1
ATOM 2278 O O . ASP A 1 282 ? -13.058 -2.898 -23.260 1.00 82.56 282 ASP A O 1
ATOM 2282 N N . GLY A 1 283 ? -11.365 -2.499 -24.673 1.00 81.56 283 GLY A N 1
ATOM 2283 C CA . GLY A 1 283 ? -10.792 -1.401 -23.907 1.00 81.56 283 GLY A CA 1
ATOM 2284 C C . GLY A 1 283 ? -10.027 -1.853 -22.661 1.00 81.56 283 GLY A C 1
ATOM 2285 O O . GLY A 1 283 ? -9.960 -1.084 -21.693 1.00 81.56 283 GLY A O 1
ATOM 2286 N N . THR A 1 284 ? -9.494 -3.078 -22.645 1.00 88.38 284 THR A N 1
ATOM 2287 C CA . THR A 1 284 ? -8.532 -3.544 -21.632 1.00 88.38 284 THR A CA 1
ATOM 2288 C C . THR A 1 284 ? -7.357 -2.574 -21.531 1.00 88.38 284 THR A C 1
ATOM 2290 O O . THR A 1 284 ? -6.765 -2.167 -22.533 1.00 88.38 284 THR A O 1
ATOM 2293 N N . LEU A 1 285 ? -6.994 -2.180 -20.310 1.00 90.69 285 LEU A N 1
ATOM 2294 C CA . LEU A 1 285 ? -5.881 -1.261 -20.112 1.00 90.69 285 LEU A CA 1
ATOM 2295 C C . LEU A 1 285 ? -4.556 -2.025 -20.146 1.00 90.69 285 LEU A C 1
ATOM 2297 O O . LEU A 1 285 ? -4.271 -2.808 -19.250 1.00 90.69 285 LEU A O 1
ATOM 2301 N N . VAL A 1 286 ? -3.718 -1.757 -21.145 1.00 88.69 286 VAL A N 1
ATOM 2302 C CA . VAL A 1 286 ? -2.354 -2.308 -21.209 1.00 88.69 286 VAL A CA 1
ATOM 2303 C C . VAL A 1 286 ? -1.349 -1.212 -20.883 1.00 88.69 286 VAL A C 1
ATOM 2305 O O . VAL A 1 286 ? -1.252 -0.220 -21.614 1.00 88.69 286 VAL A O 1
ATOM 2308 N N . VAL A 1 287 ? -0.605 -1.408 -19.794 1.00 89.94 287 VAL A N 1
ATOM 2309 C CA . VAL A 1 287 ? 0.427 -0.499 -19.287 1.00 89.94 287 VAL A CA 1
ATOM 2310 C C . VAL A 1 287 ? 1.782 -1.169 -19.440 1.00 89.94 287 VAL A C 1
ATOM 2312 O O . VAL A 1 287 ? 2.047 -2.189 -18.816 1.00 89.94 287 VAL A O 1
ATOM 2315 N N . ALA A 1 288 ? 2.659 -0.589 -20.252 1.00 87.00 288 ALA A N 1
ATOM 2316 C CA . ALA A 1 288 ? 4.052 -1.010 -20.305 1.00 87.00 288 ALA A CA 1
ATOM 2317 C C . ALA A 1 288 ? 4.863 -0.151 -19.333 1.00 87.00 288 ALA A C 1
ATOM 2319 O O . ALA A 1 288 ? 4.832 1.074 -19.433 1.00 87.00 288 ALA A O 1
ATOM 2320 N N . LEU A 1 289 ? 5.601 -0.777 -18.420 1.00 91.25 289 LEU A N 1
ATOM 2321 C CA . LEU A 1 289 ? 6.477 -0.102 -17.467 1.00 91.25 289 LEU A CA 1
ATOM 2322 C C . LEU A 1 289 ? 7.933 -0.418 -17.797 1.00 91.25 289 LEU A C 1
ATOM 2324 O O . LEU A 1 289 ? 8.289 -1.582 -17.991 1.00 91.25 289 LEU A O 1
ATOM 2328 N N . TYR A 1 290 ? 8.789 0.606 -17.849 1.00 87.62 290 TYR A N 1
ATOM 2329 C CA . TYR A 1 290 ? 10.217 0.390 -18.054 1.00 87.62 290 TYR A CA 1
ATOM 2330 C C . TYR A 1 290 ? 10.864 -0.172 -16.784 1.00 87.62 290 TYR A C 1
ATOM 2332 O O . TYR A 1 290 ? 11.220 0.564 -15.857 1.00 87.62 290 TYR A O 1
ATOM 2340 N N . PHE A 1 291 ? 10.975 -1.496 -16.732 1.00 90.50 291 PHE A N 1
ATOM 2341 C CA . PHE A 1 291 ? 11.304 -2.222 -15.514 1.00 90.50 291 PHE A CA 1
ATOM 2342 C C . PHE A 1 291 ? 12.800 -2.492 -15.378 1.00 90.50 291 PHE A C 1
ATOM 2344 O O . PHE A 1 291 ? 13.375 -2.192 -14.334 1.00 90.50 291 PHE A O 1
ATOM 2351 N N . TYR A 1 292 ? 13.431 -2.988 -16.444 1.00 87.50 292 TYR A N 1
ATOM 2352 C CA . TYR A 1 292 ? 14.869 -3.255 -16.504 1.00 87.50 292 TYR A CA 1
ATOM 2353 C C . TYR A 1 292 ? 15.440 -2.756 -17.830 1.00 87.50 292 TYR A C 1
ATOM 2355 O O . TYR A 1 292 ? 14.729 -2.679 -18.833 1.00 87.50 292 TYR A O 1
ATOM 2363 N N . THR A 1 293 ? 16.731 -2.429 -17.847 1.00 82.19 293 THR A N 1
ATOM 2364 C CA . THR A 1 293 ? 17.395 -1.828 -19.010 1.00 82.19 293 THR A CA 1
ATOM 2365 C C . THR A 1 293 ? 17.243 -2.680 -20.270 1.00 82.19 293 THR A C 1
ATOM 2367 O O . THR A 1 293 ? 17.656 -3.837 -20.274 1.00 82.19 293 THR A O 1
ATOM 2370 N N . CYS A 1 294 ? 16.699 -2.113 -21.351 1.00 75.75 294 CYS A N 1
ATOM 2371 C CA . CYS A 1 294 ? 16.527 -2.821 -22.621 1.00 75.75 294 CYS A CA 1
ATOM 2372 C C . CYS A 1 294 ? 16.381 -1.882 -23.824 1.00 75.75 294 CYS A C 1
ATOM 2374 O O . CYS A 1 294 ? 16.150 -0.681 -23.681 1.00 75.75 294 CYS A O 1
ATOM 2376 N N . SER A 1 295 ? 16.548 -2.437 -25.030 1.00 71.81 295 SER A N 1
ATOM 2377 C CA . SER A 1 295 ? 16.401 -1.697 -26.286 1.00 71.81 295 SER A CA 1
ATOM 2378 C C . SER A 1 295 ? 14.999 -1.874 -26.865 1.00 71.81 295 SER A C 1
ATOM 2380 O O . S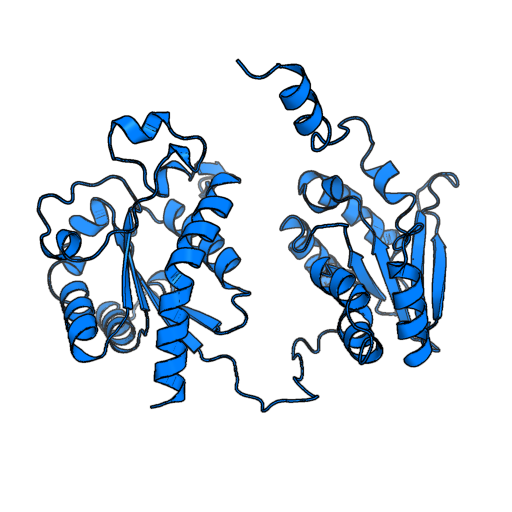ER A 1 295 ? 14.598 -2.976 -27.231 1.00 71.81 295 SER A O 1
ATOM 2382 N N . PHE A 1 296 ? 14.271 -0.767 -27.012 1.00 66.56 296 PHE A N 1
ATOM 2383 C CA . PHE A 1 296 ? 12.904 -0.747 -27.552 1.00 66.56 296 PHE A CA 1
ATOM 2384 C C . PHE A 1 296 ? 12.839 -0.520 -29.063 1.00 66.56 296 PHE A C 1
ATOM 2386 O O . PHE A 1 296 ? 11.754 -0.504 -29.647 1.00 66.56 296 PHE A O 1
ATOM 2393 N N . ALA A 1 297 ? 13.985 -0.297 -29.715 1.00 62.06 297 ALA A N 1
ATOM 2394 C CA . ALA A 1 297 ? 14.036 0.149 -31.106 1.00 62.06 297 ALA A CA 1
ATOM 2395 C C . ALA A 1 297 ? 13.321 -0.813 -32.076 1.00 62.06 297 ALA A C 1
ATOM 2397 O O . ALA A 1 297 ? 12.778 -0.353 -33.083 1.00 62.06 297 ALA A O 1
ATOM 2398 N N . GLY A 1 298 ? 13.276 -2.108 -31.741 1.00 57.94 298 GLY A N 1
ATOM 2399 C CA . GLY A 1 298 ? 12.691 -3.172 -32.557 1.00 57.94 298 GLY A CA 1
ATOM 2400 C C . GLY A 1 298 ? 11.204 -3.472 -32.338 1.00 57.94 298 GLY A C 1
ATOM 2401 O O . GLY A 1 298 ? 10.692 -4.341 -33.034 1.00 57.94 298 GLY A O 1
ATOM 2402 N N . TRP A 1 299 ? 10.495 -2.803 -31.416 1.00 60.94 299 TRP A N 1
ATOM 2403 C CA . TRP A 1 299 ? 9.079 -3.096 -31.116 1.00 60.94 299 TRP A CA 1
ATOM 2404 C C . TRP A 1 299 ? 8.156 -1.896 -31.395 1.00 60.94 299 TRP A C 1
ATOM 2406 O O . TRP A 1 299 ? 7.914 -1.065 -30.515 1.00 60.94 299 TRP A O 1
ATOM 2416 N N . PRO A 1 300 ? 7.580 -1.800 -32.612 1.00 61.22 300 PRO A N 1
ATOM 2417 C CA . PRO A 1 300 ? 6.646 -0.734 -32.980 1.00 61.22 300 PRO A CA 1
ATOM 2418 C C . PRO A 1 300 ? 5.415 -0.656 -32.071 1.00 61.22 300 PRO A C 1
ATOM 2420 O O . PRO A 1 300 ? 4.895 0.431 -31.833 1.00 61.22 300 PRO A O 1
ATOM 2423 N N . VAL A 1 301 ? 4.973 -1.795 -31.534 1.00 58.62 301 VAL A N 1
ATOM 2424 C CA . VAL A 1 301 ? 3.845 -1.876 -30.599 1.00 58.62 301 VAL A CA 1
ATOM 2425 C C . VAL A 1 301 ? 4.135 -1.110 -29.303 1.00 58.62 301 VAL A C 1
ATOM 2427 O O . VAL A 1 301 ? 3.285 -0.350 -28.856 1.00 58.62 301 VAL A O 1
ATOM 2430 N N . LEU A 1 302 ? 5.348 -1.188 -28.749 1.00 59.66 302 LEU A N 1
ATOM 2431 C CA . LEU A 1 302 ? 5.730 -0.398 -27.569 1.00 59.66 302 LEU A CA 1
ATOM 2432 C C . LEU A 1 302 ? 6.064 1.056 -27.905 1.00 59.66 302 LEU A C 1
ATOM 2434 O O . LEU A 1 302 ? 6.042 1.895 -27.022 1.00 59.66 302 LEU A O 1
ATOM 2438 N N . LYS A 1 303 ? 6.350 1.386 -29.170 1.00 55.44 303 LYS A N 1
ATOM 2439 C CA . LYS A 1 303 ? 6.433 2.791 -29.606 1.00 55.44 303 LYS A CA 1
ATOM 2440 C C . LYS A 1 303 ? 5.059 3.453 -29.698 1.00 55.44 303 LYS A C 1
ATOM 2442 O O . LYS A 1 303 ? 4.950 4.649 -29.456 1.00 55.44 303 LYS A O 1
ATOM 2447 N N . LYS A 1 304 ? 4.025 2.697 -30.084 1.00 53.56 304 LYS A N 1
ATOM 2448 C CA . LYS A 1 304 ? 2.638 3.186 -30.167 1.00 53.56 304 LYS A CA 1
ATOM 2449 C C . LYS A 1 304 ? 1.971 3.292 -28.795 1.00 53.56 304 LYS A C 1
ATOM 2451 O O . LYS A 1 304 ? 1.109 4.142 -28.600 1.00 53.56 304 LYS A O 1
ATOM 2456 N N . ASN A 1 305 ? 2.368 2.442 -27.854 1.00 54.75 305 ASN A N 1
ATOM 2457 C CA . ASN A 1 305 ? 1.865 2.444 -26.488 1.00 54.75 305 ASN A CA 1
ATOM 2458 C C . ASN A 1 305 ? 2.801 3.254 -25.587 1.00 54.75 305 ASN A C 1
ATOM 2460 O O . ASN A 1 305 ? 4.005 3.051 -25.615 1.00 54.75 305 ASN A O 1
ATOM 2464 N N . GLN A 1 306 ? 2.270 4.191 -24.802 1.00 65.38 306 GLN A N 1
ATOM 2465 C CA . GLN A 1 306 ? 3.087 5.035 -23.926 1.00 65.38 306 GLN A CA 1
ATOM 2466 C C . GLN A 1 306 ? 3.732 4.172 -22.829 1.00 65.38 306 GLN A C 1
ATOM 2468 O O . GLN A 1 306 ? 3.070 3.766 -21.878 1.00 65.38 306 GLN A O 1
ATOM 2473 N N . LEU A 1 307 ? 5.015 3.847 -23.002 1.00 76.38 307 LEU A N 1
ATOM 2474 C CA . LEU A 1 307 ? 5.851 3.215 -21.985 1.00 76.38 307 LEU A CA 1
ATOM 2475 C C . LEU A 1 307 ? 6.002 4.185 -20.806 1.00 76.38 307 LEU A C 1
ATOM 2477 O O . LEU A 1 307 ? 6.514 5.291 -20.990 1.00 76.38 307 LEU A O 1
ATOM 2481 N N . TYR A 1 308 ? 5.604 3.765 -19.606 1.00 83.50 308 TYR A N 1
ATOM 2482 C CA . TYR A 1 308 ? 5.870 4.523 -18.391 1.00 83.50 308 TYR A CA 1
ATOM 2483 C C . TYR A 1 308 ? 7.380 4.547 -18.142 1.00 83.50 308 TYR A C 1
ATOM 2485 O O . TYR A 1 308 ? 8.003 3.519 -17.842 1.00 83.50 308 TYR A O 1
ATOM 2493 N N . LYS A 1 309 ? 7.967 5.732 -18.330 1.00 81.12 309 LYS A N 1
ATOM 2494 C CA . LYS A 1 309 ? 9.405 5.985 -18.252 1.00 81.12 309 LYS A CA 1
ATOM 2495 C C . LYS A 1 309 ? 9.666 7.212 -17.372 1.00 81.12 309 LYS A C 1
ATOM 2497 O O . LYS A 1 309 ? 9.618 8.342 -17.863 1.00 81.12 309 LYS A O 1
ATOM 2502 N N . PRO A 1 310 ? 9.961 7.000 -16.085 1.00 73.88 310 PRO A N 1
ATOM 2503 C CA . PRO A 1 310 ? 10.315 8.085 -15.188 1.00 73.88 310 PRO A CA 1
ATOM 2504 C C . PRO A 1 310 ? 11.682 8.687 -15.521 1.00 73.88 310 PRO A C 1
ATOM 2506 O O . PRO A 1 310 ? 12.538 8.037 -16.123 1.00 73.88 310 PRO A O 1
ATOM 2509 N N . LYS A 1 311 ? 11.909 9.918 -15.054 1.00 77.12 311 LYS A N 1
ATOM 2510 C CA . LYS A 1 311 ? 13.233 10.550 -15.049 1.00 77.12 311 LYS A CA 1
ATOM 2511 C C . LYS A 1 311 ? 13.910 10.299 -13.709 1.00 77.12 311 LYS A C 1
ATOM 2513 O O . LYS A 1 311 ? 13.322 10.568 -12.665 1.00 77.12 311 LYS A O 1
ATOM 2518 N N . GLY A 1 312 ? 15.147 9.827 -13.734 1.00 72.06 312 GLY A N 1
ATOM 2519 C CA . GLY A 1 312 ? 15.983 9.600 -12.563 1.00 72.06 312 GLY A CA 1
ATOM 2520 C C . GLY A 1 312 ? 16.156 10.846 -11.699 1.00 72.06 312 GLY A C 1
ATOM 2521 O O . GLY A 1 312 ? 16.228 10.718 -10.482 1.00 72.06 312 GLY A O 1
ATOM 2522 N N . ALA A 1 313 ? 16.130 12.054 -12.270 1.00 77.25 313 ALA A N 1
ATOM 2523 C CA . ALA A 1 313 ? 16.148 13.309 -11.519 1.00 77.25 313 ALA A CA 1
ATOM 2524 C C . ALA A 1 313 ? 15.015 13.431 -10.486 1.00 77.25 313 ALA A C 1
ATOM 2526 O O . ALA A 1 313 ? 15.215 14.070 -9.456 1.00 77.25 313 ALA A O 1
ATOM 2527 N N . ASN A 1 314 ? 13.868 12.785 -10.714 1.00 79.19 314 ASN A N 1
ATOM 2528 C CA . ASN A 1 314 ? 12.758 12.767 -9.758 1.00 79.19 314 ASN A CA 1
ATOM 2529 C C . ASN A 1 314 ? 13.034 11.854 -8.548 1.00 79.19 314 ASN A C 1
ATOM 2531 O O . ASN A 1 314 ? 12.324 11.923 -7.551 1.00 79.19 314 ASN A O 1
ATOM 2535 N N . TYR A 1 315 ? 14.065 11.010 -8.629 1.00 80.69 315 TYR A N 1
ATOM 2536 C CA . TYR A 1 315 ? 14.361 9.942 -7.672 1.00 80.69 315 TYR A CA 1
ATOM 2537 C C . TYR A 1 315 ? 15.836 9.934 -7.262 1.00 80.69 315 TYR A C 1
ATOM 2539 O O . TYR A 1 315 ? 16.424 8.870 -7.092 1.00 80.69 315 TYR A O 1
ATOM 2547 N N . GLU A 1 316 ? 16.451 11.118 -7.175 1.00 78.69 316 GLU A N 1
ATOM 2548 C CA . GLU A 1 316 ? 17.851 11.308 -6.756 1.00 78.69 316 GLU A CA 1
ATOM 2549 C C . GLU A 1 316 ? 18.882 10.584 -7.644 1.00 78.69 316 GLU A C 1
ATOM 2551 O O . GLU A 1 316 ? 20.000 10.285 -7.228 1.00 78.69 316 GLU A O 1
ATOM 2556 N N . ARG A 1 317 ? 18.514 10.308 -8.898 1.00 72.88 317 ARG A N 1
ATOM 2557 C CA . ARG A 1 317 ? 19.328 9.582 -9.884 1.00 72.88 317 ARG A CA 1
ATOM 2558 C C . ARG A 1 317 ? 19.447 10.339 -11.202 1.00 72.88 317 ARG A C 1
ATOM 2560 O O . ARG A 1 317 ? 19.393 9.754 -12.282 1.00 72.88 317 ARG A O 1
ATOM 2567 N N . ALA A 1 318 ? 19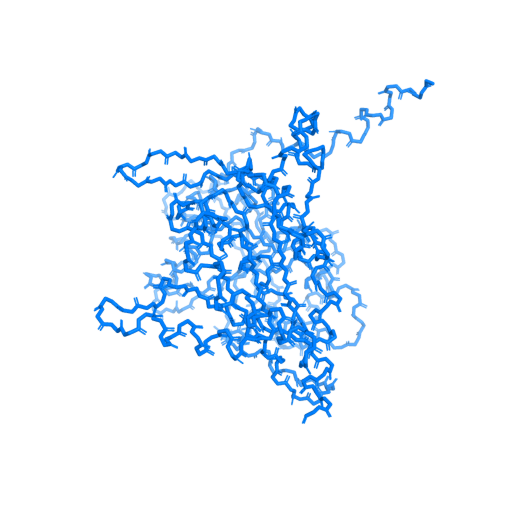.602 11.662 -11.122 1.00 71.25 318 ALA A N 1
ATOM 2568 C CA . ALA A 1 318 ? 19.821 12.521 -12.291 1.00 71.25 318 ALA A CA 1
ATOM 2569 C C . ALA A 1 318 ? 21.063 12.100 -13.108 1.00 71.25 318 ALA A C 1
ATOM 2571 O O . ALA A 1 318 ? 21.121 12.317 -14.316 1.00 71.25 318 ALA A O 1
ATOM 2572 N N . ASP A 1 319 ? 22.041 11.445 -12.472 1.00 70.75 319 ASP A N 1
ATOM 2573 C CA . ASP A 1 319 ? 23.213 10.841 -13.116 1.00 70.75 319 ASP A CA 1
ATOM 2574 C C . ASP A 1 319 ? 22.847 9.745 -14.135 1.00 70.75 319 ASP A C 1
ATOM 2576 O O . ASP A 1 319 ? 23.589 9.504 -15.089 1.00 70.75 319 ASP A O 1
ATOM 2580 N N . GLN A 1 320 ? 21.689 9.105 -13.965 1.00 68.62 320 GLN A N 1
ATOM 2581 C CA . GLN A 1 320 ? 21.194 8.038 -14.837 1.00 68.62 320 GLN A CA 1
ATOM 2582 C C . GLN A 1 320 ? 20.335 8.564 -16.003 1.00 68.62 320 GLN A C 1
ATOM 2584 O O . GLN A 1 320 ? 20.078 7.823 -16.956 1.00 68.62 320 GLN A O 1
ATOM 2589 N N . ASP A 1 321 ? 19.931 9.841 -15.979 1.00 66.75 321 ASP A N 1
ATOM 2590 C CA . ASP A 1 321 ? 19.101 10.451 -17.030 1.00 66.75 321 ASP A CA 1
ATOM 2591 C C . ASP A 1 321 ? 19.862 10.699 -18.327 1.00 66.75 321 ASP A C 1
ATOM 2593 O O . ASP A 1 321 ? 19.301 10.547 -19.412 1.00 66.75 321 ASP A O 1
ATOM 2597 N N . ALA A 1 322 ? 21.155 11.022 -18.230 1.00 57.28 322 ALA A N 1
ATOM 2598 C CA . ALA A 1 322 ? 22.011 11.330 -19.378 1.00 57.28 322 ALA A CA 1
ATOM 2599 C C . ALA A 1 322 ? 22.142 10.167 -20.380 1.00 57.28 322 ALA A C 1
ATOM 2601 O O . ALA A 1 322 ? 22.622 10.361 -21.495 1.00 57.28 322 ALA A O 1
ATOM 2602 N N . LYS A 1 323 ? 21.722 8.960 -19.987 1.00 55.72 323 LYS A N 1
ATOM 2603 C CA . LYS A 1 323 ? 21.735 7.759 -20.824 1.00 55.72 323 LYS A CA 1
ATOM 2604 C C . LYS A 1 323 ? 20.344 7.319 -21.283 1.00 55.72 323 LYS A C 1
ATOM 2606 O O . LYS A 1 323 ? 20.241 6.282 -21.917 1.00 55.72 323 LYS A O 1
ATOM 2611 N N . GLU A 1 324 ? 19.271 8.040 -20.944 1.00 61.66 324 GLU A N 1
ATOM 2612 C CA . GLU A 1 324 ? 17.886 7.629 -21.229 1.00 61.66 324 GLU A CA 1
ATOM 2613 C C . GLU A 1 324 ? 17.524 6.203 -20.746 1.00 61.66 324 GLU A C 1
ATOM 2615 O O . GLU A 1 324 ? 16.584 5.583 -21.251 1.00 61.66 324 GLU A O 1
ATOM 2620 N N . HIS A 1 325 ? 18.242 5.661 -19.761 1.00 68.81 325 HIS A N 1
ATOM 2621 C CA . HIS A 1 325 ? 18.105 4.263 -19.340 1.00 68.81 325 HIS A CA 1
ATOM 2622 C C . HIS A 1 325 ? 17.558 4.089 -17.923 1.00 68.81 325 HIS A C 1
ATOM 2624 O O . HIS A 1 325 ? 17.473 2.950 -17.469 1.00 68.81 325 HIS A O 1
ATOM 2630 N N . PHE A 1 326 ? 17.145 5.169 -17.252 1.00 81.62 326 PHE A N 1
ATOM 2631 C CA . PHE A 1 326 ? 16.554 5.069 -15.922 1.00 81.62 326 PHE A CA 1
ATOM 2632 C C . PHE A 1 326 ? 15.257 4.240 -15.944 1.00 81.62 326 PHE A C 1
ATOM 2634 O O . PHE A 1 326 ? 14.317 4.552 -16.675 1.00 81.62 326 PHE A O 1
ATOM 2641 N N . CYS A 1 327 ? 15.236 3.175 -15.148 1.00 86.75 327 CYS A N 1
ATOM 2642 C CA . CYS A 1 327 ? 14.162 2.193 -15.012 1.00 86.75 327 CYS A CA 1
ATOM 2643 C C . CYS A 1 327 ? 13.928 1.870 -13.528 1.00 86.75 327 CYS A C 1
ATOM 2645 O O . CYS A 1 327 ? 14.749 2.220 -12.674 1.00 86.75 327 CYS A O 1
ATOM 2647 N N . TYR A 1 328 ? 12.827 1.182 -13.205 1.00 90.50 328 TYR A N 1
ATOM 2648 C CA . TYR A 1 328 ? 12.516 0.834 -11.811 1.00 90.50 328 TYR A CA 1
ATOM 2649 C C . TYR A 1 328 ? 13.650 0.046 -11.135 1.00 90.50 328 TYR A C 1
ATOM 2651 O O . TYR A 1 328 ? 14.004 0.338 -9.993 1.00 90.50 328 TYR A O 1
ATOM 2659 N N . ALA A 1 329 ? 14.291 -0.885 -11.848 1.00 89.50 329 ALA A N 1
ATOM 2660 C CA . ALA A 1 329 ? 15.390 -1.678 -11.303 1.00 89.50 329 ALA A CA 1
ATOM 2661 C C . ALA A 1 329 ? 16.576 -0.838 -10.807 1.00 89.50 329 ALA A C 1
ATOM 2663 O O . ALA A 1 329 ? 17.278 -1.259 -9.894 1.00 89.50 329 ALA A O 1
ATOM 2664 N N . ASN A 1 330 ? 16.783 0.384 -11.317 1.00 87.88 330 ASN A N 1
ATOM 2665 C CA . ASN A 1 330 ? 17.828 1.262 -10.786 1.00 87.88 330 ASN A CA 1
ATOM 2666 C C . ASN A 1 330 ? 17.562 1.689 -9.332 1.00 87.88 330 ASN A C 1
ATOM 2668 O O . ASN A 1 330 ? 18.500 2.059 -8.620 1.00 87.88 330 ASN A O 1
ATOM 2672 N N . LEU A 1 331 ? 16.310 1.637 -8.877 1.00 85.44 331 LEU A N 1
ATOM 2673 C CA . LEU A 1 331 ? 15.911 1.937 -7.503 1.00 85.44 331 LEU A CA 1
ATOM 2674 C C . LEU A 1 331 ? 15.977 0.720 -6.575 1.00 85.44 331 LEU A C 1
ATOM 2676 O O . LEU A 1 331 ? 15.862 0.879 -5.359 1.00 85.44 331 LEU A O 1
ATOM 2680 N N . VAL A 1 332 ? 16.187 -0.479 -7.110 1.00 87.31 332 VAL A N 1
ATOM 2681 C CA . VAL A 1 332 ? 16.286 -1.699 -6.313 1.00 87.31 332 VAL A CA 1
ATOM 2682 C C . VAL A 1 332 ? 17.755 -1.968 -6.005 1.00 87.31 332 VAL A C 1
ATOM 2684 O O . VAL A 1 332 ? 18.571 -2.163 -6.901 1.00 87.31 332 VAL A O 1
ATOM 2687 N N . GLN A 1 333 ? 18.102 -1.975 -4.721 1.00 83.44 333 GLN A N 1
ATOM 2688 C CA . GLN A 1 333 ? 19.404 -2.438 -4.248 1.00 83.44 333 GLN A CA 1
ATOM 2689 C C . GLN A 1 333 ? 19.195 -3.765 -3.532 1.00 83.44 333 GLN A C 1
ATOM 2691 O O . GLN A 1 333 ? 18.405 -3.831 -2.595 1.00 83.44 333 GLN A O 1
ATOM 2696 N N . LEU A 1 334 ? 19.863 -4.820 -3.992 1.00 83.19 334 LEU A N 1
ATOM 2697 C CA . LEU A 1 334 ? 19.733 -6.159 -3.425 1.00 83.19 334 LEU A CA 1
ATOM 2698 C C . LEU A 1 334 ? 20.920 -6.455 -2.510 1.00 83.19 334 LEU A C 1
ATOM 2700 O O . LEU A 1 334 ? 22.067 -6.316 -2.931 1.00 83.19 334 LEU A O 1
ATOM 2704 N N . ASN A 1 335 ? 20.632 -6.922 -1.298 1.00 75.75 335 ASN A N 1
ATOM 2705 C CA . ASN A 1 335 ? 21.619 -7.514 -0.406 1.00 75.75 335 ASN A CA 1
ATOM 2706 C C . ASN A 1 335 ? 21.437 -9.026 -0.349 1.00 75.75 335 ASN A C 1
ATOM 2708 O O . ASN A 1 335 ? 20.313 -9.525 -0.342 1.00 75.75 335 ASN A O 1
ATOM 2712 N N . ASP A 1 336 ? 22.550 -9.749 -0.269 1.00 77.50 336 ASP A N 1
ATOM 2713 C CA . ASP A 1 336 ? 22.527 -11.181 -0.003 1.00 77.50 336 ASP A CA 1
ATOM 2714 C C . ASP A 1 336 ? 22.380 -11.415 1.504 1.00 77.50 336 ASP A C 1
ATOM 2716 O O . ASP A 1 336 ? 23.169 -10.921 2.313 1.00 77.50 336 ASP A O 1
ATOM 2720 N N . CYS A 1 337 ? 21.335 -12.138 1.890 1.00 58.66 337 CYS A N 1
ATOM 2721 C CA . CYS A 1 337 ? 21.116 -12.605 3.247 1.00 58.66 337 CYS A CA 1
ATOM 2722 C C . CYS A 1 337 ? 20.869 -14.112 3.195 1.00 58.66 337 CYS A C 1
ATOM 2724 O O . CYS A 1 337 ? 19.783 -14.562 2.838 1.00 58.66 337 CYS A O 1
ATOM 2726 N N . GLN A 1 338 ? 21.885 -14.892 3.576 1.00 65.50 338 GLN A N 1
ATOM 2727 C CA . GLN A 1 338 ? 21.819 -16.359 3.640 1.00 65.50 338 GLN A CA 1
ATOM 2728 C C . GLN A 1 338 ? 21.434 -17.016 2.299 1.00 65.50 338 GLN A C 1
ATOM 2730 O O . GLN A 1 338 ? 20.695 -17.998 2.276 1.00 65.50 338 GLN A O 1
ATOM 2735 N N . GLY A 1 339 ? 21.919 -16.479 1.175 1.00 67.75 339 GLY A N 1
ATOM 2736 C CA . GLY A 1 339 ? 21.630 -17.008 -0.159 1.00 67.75 339 GLY A CA 1
ATOM 2737 C C . GLY A 1 339 ? 20.287 -16.554 -0.732 1.00 67.75 339 GLY A C 1
ATOM 2738 O O . GLY A 1 339 ? 19.954 -16.934 -1.854 1.00 67.75 339 GLY A O 1
ATOM 2739 N N . LYS A 1 340 ? 19.524 -15.726 -0.002 1.00 69.25 340 LYS A N 1
ATOM 2740 C CA . LYS A 1 340 ? 18.350 -15.023 -0.522 1.00 69.25 340 LYS A CA 1
ATOM 2741 C C . LYS A 1 340 ? 18.696 -13.557 -0.768 1.00 69.25 340 LYS A C 1
ATOM 2743 O O . LYS A 1 340 ? 19.163 -12.862 0.134 1.00 69.25 340 LYS A O 1
ATOM 2748 N N . LYS A 1 341 ? 18.424 -13.069 -1.978 1.00 75.81 341 LYS A N 1
ATOM 2749 C CA . LYS A 1 341 ? 18.545 -11.647 -2.307 1.00 75.81 341 LYS A CA 1
ATOM 2750 C C . LYS A 1 341 ? 17.321 -10.906 -1.784 1.00 75.81 341 LYS A C 1
ATOM 2752 O O . LYS A 1 341 ? 16.190 -11.264 -2.086 1.00 75.81 341 LYS A O 1
ATOM 2757 N N . ILE A 1 342 ? 17.549 -9.883 -0.969 1.00 74.06 342 ILE A N 1
ATOM 2758 C CA . ILE A 1 342 ? 16.493 -9.072 -0.363 1.00 74.06 342 ILE A CA 1
ATOM 2759 C C . ILE A 1 342 ? 16.705 -7.621 -0.776 1.00 74.06 342 ILE A C 1
ATOM 2761 O O . ILE A 1 342 ? 17.808 -7.085 -0.656 1.00 74.06 342 ILE A O 1
ATOM 2765 N N . ALA A 1 343 ? 15.641 -6.977 -1.252 1.00 74.88 343 ALA A N 1
ATOM 2766 C CA . ALA A 1 343 ? 15.674 -5.563 -1.588 1.00 74.88 343 ALA A CA 1
ATOM 2767 C C . ALA A 1 343 ? 15.778 -4.692 -0.330 1.00 74.88 343 ALA A C 1
ATOM 2769 O O . ALA A 1 343 ? 14.939 -4.777 0.569 1.00 74.88 343 ALA A O 1
ATOM 2770 N N . LEU A 1 344 ? 16.789 -3.827 -0.303 1.00 69.88 344 LEU A N 1
ATOM 2771 C CA . LEU A 1 344 ? 16.970 -2.796 0.709 1.00 69.88 344 LEU A CA 1
ATOM 2772 C C . LEU A 1 344 ? 15.896 -1.722 0.596 1.00 69.88 344 LEU A C 1
ATOM 2774 O O . LEU A 1 344 ? 15.453 -1.380 -0.506 1.00 69.88 344 LEU A O 1
ATOM 2778 N N . ASP A 1 345 ? 15.513 -1.164 1.740 1.00 72.44 345 ASP A N 1
ATOM 2779 C CA . ASP A 1 345 ? 14.597 -0.035 1.778 1.00 72.44 345 ASP A CA 1
ATOM 2780 C C . ASP A 1 345 ? 15.215 1.164 1.052 1.00 72.44 345 ASP A C 1
ATOM 2782 O O . ASP A 1 345 ? 16.354 1.560 1.293 1.00 72.44 345 ASP A O 1
ATOM 2786 N N . ASN A 1 346 ? 14.443 1.725 0.125 1.00 72.75 346 ASN A N 1
ATOM 2787 C CA . ASN A 1 346 ? 14.828 2.891 -0.650 1.00 72.75 346 ASN A CA 1
ATOM 2788 C C . ASN A 1 346 ? 13.612 3.826 -0.742 1.00 72.75 346 ASN A C 1
ATOM 2790 O O . ASN A 1 346 ? 12.631 3.460 -1.396 1.00 72.75 346 ASN A O 1
ATOM 2794 N N . PRO A 1 347 ? 13.646 5.026 -0.134 1.00 71.69 347 PRO A N 1
ATOM 2795 C CA . PRO A 1 347 ? 12.509 5.950 -0.138 1.00 71.69 347 PRO A CA 1
ATOM 2796 C C . PRO A 1 347 ? 12.098 6.377 -1.555 1.00 71.69 347 PRO A C 1
ATOM 2798 O O . PRO A 1 347 ? 10.918 6.606 -1.820 1.00 71.69 347 PRO A O 1
ATOM 2801 N N . CYS A 1 348 ? 13.040 6.388 -2.502 1.00 76.56 348 CYS A N 1
ATOM 2802 C CA . CYS A 1 348 ? 12.751 6.695 -3.897 1.00 76.56 348 CYS A CA 1
ATOM 2803 C C . CYS A 1 348 ? 11.860 5.639 -4.576 1.00 76.56 348 CYS A C 1
ATOM 2805 O O . CYS A 1 348 ? 11.161 5.972 -5.529 1.00 76.56 348 CYS A O 1
ATOM 2807 N N . ARG A 1 349 ? 11.833 4.385 -4.090 1.00 83.56 349 ARG A N 1
ATOM 2808 C CA . ARG A 1 349 ? 10.911 3.350 -4.599 1.00 83.56 349 ARG A CA 1
ATOM 2809 C C . ARG A 1 349 ? 9.459 3.664 -4.249 1.00 83.56 349 ARG A C 1
ATOM 2811 O O . ARG A 1 349 ? 8.580 3.505 -5.092 1.00 83.56 349 ARG A O 1
ATOM 2818 N N . ALA A 1 350 ? 9.217 4.150 -3.031 1.00 78.44 350 ALA A N 1
ATOM 2819 C CA . ALA A 1 350 ? 7.885 4.564 -2.607 1.00 78.44 350 ALA A CA 1
ATOM 2820 C C . ALA A 1 350 ? 7.402 5.775 -3.419 1.00 78.44 350 ALA A C 1
ATOM 2822 O O . ALA A 1 350 ? 6.289 5.749 -3.936 1.00 78.44 350 ALA A O 1
ATOM 2823 N N . ALA A 1 351 ? 8.262 6.785 -3.602 1.00 75.62 351 ALA A N 1
ATOM 2824 C CA . ALA A 1 351 ? 7.959 7.949 -4.438 1.00 75.62 351 ALA A CA 1
ATOM 2825 C C . ALA A 1 351 ? 7.643 7.547 -5.889 1.00 75.62 351 ALA A C 1
ATOM 2827 O O . ALA A 1 351 ? 6.612 7.943 -6.425 1.00 75.62 351 ALA A O 1
ATOM 2828 N N . TYR A 1 352 ? 8.466 6.677 -6.489 1.00 86.62 352 TYR A N 1
ATOM 2829 C CA . TYR A 1 352 ? 8.212 6.129 -7.824 1.00 86.62 352 TYR A CA 1
ATOM 2830 C C . TYR A 1 352 ? 6.828 5.488 -7.917 1.00 86.62 352 TYR A C 1
ATOM 2832 O O . TYR A 1 352 ? 6.107 5.723 -8.887 1.00 86.62 352 TYR A O 1
ATOM 2840 N N . MET A 1 353 ? 6.453 4.655 -6.937 1.00 88.69 353 MET A N 1
ATOM 2841 C CA . MET A 1 353 ? 5.154 3.984 -6.973 1.00 88.69 353 MET A CA 1
ATOM 2842 C C . MET A 1 353 ? 3.991 4.942 -6.783 1.00 88.69 353 MET A C 1
ATOM 2844 O O . MET A 1 353 ? 2.962 4.750 -7.422 1.00 88.69 353 MET A O 1
ATOM 2848 N N . MET A 1 354 ? 4.138 5.976 -5.955 1.00 81.38 354 MET A N 1
ATOM 2849 C CA . MET A 1 354 ? 3.112 7.011 -5.830 1.00 81.38 354 MET A CA 1
ATOM 2850 C C . MET A 1 354 ? 2.886 7.730 -7.161 1.00 81.38 354 MET A C 1
ATOM 2852 O O . MET A 1 354 ? 1.736 7.878 -7.566 1.00 81.38 354 MET A O 1
ATOM 2856 N N . ASP A 1 355 ? 3.956 8.100 -7.867 1.00 85.25 3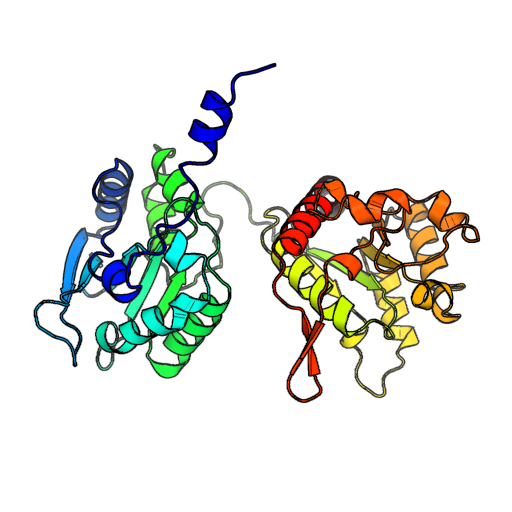55 ASP A N 1
ATOM 2857 C CA . ASP A 1 355 ? 3.858 8.742 -9.183 1.00 85.25 355 ASP A CA 1
ATOM 2858 C C . ASP A 1 355 ? 3.208 7.809 -10.212 1.00 85.25 355 ASP A C 1
ATOM 2860 O O . ASP A 1 355 ? 2.264 8.190 -10.905 1.00 85.25 355 ASP A O 1
ATOM 2864 N N . PHE A 1 356 ? 3.649 6.548 -10.255 1.00 90.25 356 PHE A N 1
ATOM 2865 C CA . PHE A 1 356 ? 3.093 5.551 -11.166 1.00 90.25 356 PHE A CA 1
ATOM 2866 C C . PHE A 1 356 ? 1.599 5.306 -10.907 1.00 90.25 356 PHE A C 1
ATOM 2868 O O . PHE A 1 356 ? 0.792 5.292 -11.836 1.00 90.25 356 PHE A O 1
ATOM 2875 N N . VAL A 1 357 ? 1.203 5.157 -9.640 1.00 89.50 357 VAL A N 1
ATOM 2876 C CA . VAL A 1 357 ? -0.203 4.975 -9.254 1.00 89.50 357 VAL A CA 1
ATOM 2877 C C . VAL A 1 357 ? -1.023 6.237 -9.526 1.00 89.50 357 VAL A C 1
ATOM 2879 O O . VAL A 1 357 ? -2.178 6.124 -9.938 1.00 89.50 357 VAL A O 1
ATOM 2882 N N . ALA A 1 358 ? -0.450 7.430 -9.356 1.00 87.00 358 ALA A N 1
ATOM 2883 C CA . ALA A 1 358 ? -1.115 8.685 -9.690 1.00 87.00 358 ALA A CA 1
ATOM 2884 C C . ALA A 1 358 ? -1.417 8.794 -11.193 1.00 87.00 358 ALA A C 1
ATOM 2886 O O . ALA A 1 358 ? -2.518 9.208 -11.557 1.00 87.00 358 ALA A O 1
ATOM 2887 N N . GLU A 1 359 ? -0.497 8.367 -12.063 1.00 89.56 359 GLU A N 1
ATOM 2888 C CA . GLU A 1 359 ? -0.745 8.288 -13.509 1.00 89.56 359 GLU A CA 1
ATOM 2889 C C . GLU A 1 359 ? -1.755 7.195 -13.878 1.00 89.56 359 GLU A C 1
ATOM 2891 O O . GLU A 1 359 ? -2.545 7.352 -14.814 1.00 89.56 359 GLU A O 1
ATOM 2896 N N . LEU A 1 360 ? -1.769 6.095 -13.123 1.00 91.25 360 LEU A N 1
ATOM 2897 C CA . LEU A 1 360 ? -2.682 4.984 -13.357 1.00 91.25 360 LEU A CA 1
ATOM 2898 C C . LEU A 1 360 ? -4.126 5.310 -12.940 1.00 91.25 360 LEU A C 1
ATOM 2900 O O . LEU A 1 360 ? -5.083 4.878 -13.590 1.00 91.25 360 LEU A O 1
ATOM 2904 N N . LYS A 1 361 ? -4.291 6.097 -11.872 1.00 91.12 361 LYS A N 1
ATOM 2905 C CA . LYS A 1 361 ? -5.572 6.373 -11.210 1.00 91.12 361 LYS A CA 1
ATOM 2906 C C . LYS A 1 361 ? -6.699 6.817 -12.160 1.00 91.12 361 LYS A C 1
ATOM 2908 O O . LYS A 1 361 ? -7.746 6.169 -12.121 1.00 91.12 361 LYS A O 1
ATOM 2913 N N . PRO A 1 362 ? -6.525 7.801 -13.067 1.00 92.56 362 PRO A N 1
ATOM 2914 C CA . PRO A 1 362 ? -7.601 8.224 -13.968 1.00 92.56 362 PRO A CA 1
ATOM 2915 C C . PRO A 1 362 ? -8.082 7.114 -14.912 1.00 92.56 362 PRO A C 1
ATOM 2917 O O . PRO A 1 362 ? -9.228 7.118 -15.358 1.00 92.56 362 PRO A O 1
ATOM 2920 N N . GLN A 1 363 ? -7.214 6.159 -15.255 1.00 93.00 363 GLN A N 1
ATOM 2921 C CA . GLN A 1 363 ? -7.591 5.023 -16.098 1.00 93.00 363 GLN A CA 1
ATOM 2922 C C . GLN A 1 363 ? -8.351 3.965 -15.293 1.00 93.00 363 GLN A C 1
ATOM 2924 O O . GLN A 1 363 ? -9.318 3.394 -15.798 1.00 93.00 363 GLN A O 1
ATOM 2929 N N . LEU A 1 364 ? -7.964 3.742 -14.032 1.00 92.88 364 LEU A N 1
ATOM 2930 C CA . LEU A 1 364 ? -8.701 2.864 -13.120 1.00 92.88 364 LEU A CA 1
ATOM 2931 C C . LEU A 1 364 ? -10.111 3.399 -12.860 1.00 92.88 364 LEU A C 1
ATOM 2933 O O . LEU A 1 364 ? -11.067 2.632 -12.918 1.00 92.88 364 LEU A O 1
ATOM 2937 N N . GLU A 1 365 ? -10.264 4.708 -12.656 1.00 93.00 365 GLU A N 1
ATOM 2938 C CA . GLU A 1 365 ? -11.574 5.355 -12.494 1.00 93.00 365 GLU A CA 1
ATOM 2939 C C . GLU A 1 365 ? -12.477 5.114 -13.720 1.00 93.00 365 GLU A C 1
ATOM 2941 O O . GLU A 1 365 ? -13.623 4.694 -13.568 1.00 93.00 365 GLU A O 1
ATOM 2946 N N . LYS A 1 366 ? -11.941 5.225 -14.944 1.00 93.19 366 LYS A N 1
ATOM 2947 C CA . LYS A 1 366 ? -12.678 4.884 -16.179 1.00 93.19 366 LYS A CA 1
ATOM 2948 C C . LYS A 1 366 ? -13.063 3.407 -16.273 1.00 93.19 366 LYS A C 1
ATOM 2950 O O . LYS A 1 366 ? -14.111 3.072 -16.824 1.00 93.19 366 LYS A O 1
ATOM 2955 N N . ILE A 1 367 ? -12.212 2.494 -15.799 1.00 92.31 367 ILE A N 1
ATOM 2956 C CA . ILE A 1 367 ? -12.547 1.060 -15.738 1.00 92.31 367 ILE A CA 1
ATOM 2957 C C . ILE A 1 367 ? -13.700 0.841 -14.754 1.00 92.31 367 ILE A C 1
ATOM 2959 O O . ILE A 1 367 ? -14.650 0.129 -15.080 1.00 92.31 367 ILE A O 1
ATOM 2963 N N . VAL A 1 368 ? -13.647 1.484 -13.585 1.00 91.75 368 VAL A N 1
ATOM 2964 C CA . VAL A 1 368 ? -14.719 1.438 -12.585 1.00 91.75 368 VAL A CA 1
ATOM 2965 C C . VAL A 1 368 ? -16.038 1.949 -13.157 1.00 91.75 368 VAL A C 1
ATOM 2967 O O . VAL A 1 368 ? -17.067 1.300 -12.979 1.00 91.75 368 VAL A O 1
ATOM 2970 N N . GLU A 1 369 ? -16.027 3.079 -13.861 1.00 90.81 369 GLU A N 1
ATOM 2971 C CA . GLU A 1 369 ? -17.223 3.631 -14.503 1.00 90.81 369 GLU A CA 1
ATOM 2972 C C . GLU A 1 369 ? -17.822 2.663 -15.525 1.00 90.81 369 GLU A C 1
ATOM 2974 O O . GLU A 1 369 ? -19.022 2.394 -15.486 1.00 90.81 369 GLU A O 1
ATOM 2979 N N . ARG A 1 370 ? -16.992 2.067 -16.392 1.00 88.12 370 ARG A N 1
ATOM 2980 C CA . ARG A 1 370 ? -17.446 1.059 -17.362 1.00 88.12 370 ARG A CA 1
ATOM 2981 C C . ARG A 1 370 ? -18.077 -0.153 -16.679 1.00 88.12 370 ARG A C 1
ATOM 2983 O O . ARG A 1 370 ? -19.175 -0.543 -17.057 1.00 88.12 370 ARG A O 1
ATOM 2990 N N . LYS A 1 371 ? -17.436 -0.692 -15.637 1.00 84.19 371 LYS A N 1
ATOM 2991 C CA . LYS A 1 371 ? -17.955 -1.824 -14.845 1.00 84.19 371 LYS A CA 1
ATOM 2992 C C . LYS A 1 371 ? -19.237 -1.510 -14.074 1.00 84.19 371 LYS A C 1
ATOM 2994 O O . LYS A 1 371 ? -19.930 -2.427 -13.660 1.00 84.19 371 LYS A O 1
ATOM 2999 N N . ARG A 1 372 ? -19.522 -0.235 -13.800 1.00 81.56 372 ARG A N 1
ATOM 3000 C CA . ARG A 1 372 ? -20.761 0.185 -13.127 1.00 81.56 372 ARG A CA 1
ATOM 3001 C C . ARG A 1 372 ? -21.930 0.374 -14.095 1.00 81.56 372 ARG A C 1
ATOM 3003 O O . ARG A 1 372 ? -23.064 0.359 -13.622 1.00 81.56 372 ARG A O 1
ATOM 3010 N N . ASN A 1 373 ? -21.645 0.597 -15.380 1.00 76.38 373 ASN A N 1
ATOM 3011 C CA . ASN A 1 373 ? -22.623 0.940 -16.416 1.00 76.38 373 ASN A CA 1
ATOM 3012 C C . ASN A 1 373 ? -22.958 -0.219 -17.371 1.00 76.38 373 ASN A C 1
ATOM 3014 O O . ASN A 1 373 ? -23.980 -0.145 -18.051 1.00 76.38 373 ASN A O 1
ATOM 3018 N N . GLY A 1 374 ? -22.092 -1.230 -17.462 1.00 61.47 374 GLY A N 1
ATOM 3019 C CA . GLY A 1 374 ? -22.364 -2.514 -18.119 1.00 61.47 374 GLY A CA 1
ATOM 3020 C C . GLY A 1 374 ? -22.779 -3.557 -17.100 1.00 61.47 374 GLY A C 1
ATOM 3021 O O . GLY A 1 374 ? -23.582 -4.433 -17.486 1.00 61.47 374 GLY A O 1
#

Sequence (374 aa):
MMSSSIVRSIVGKITPDISTDPRDALIDMRLDLDSGIRQKIMEAAKQNGYVLEDNSKTPISGNPKEKRTYSILKRGNQIVLILQLPTWFANDGNNADTFGQLVYMLRTKNKRVDVRIVSKNLDVPAIVFNRLFKLWDDDYDIDAKFVPWSYIAELEKIQDNAANVFKEIFVLPNQMEISSATMTNDKELPVIRCFISYAHAYQDHFEAFLKDFQAATKNLGFCALDIWTDEKIPLGDDWHEAIQEQVTKCDIAILLVSDQFMNSEYIKQEEVARLFERKESDGTLVVALYFYTCSFAGWPVLKKNQLYKPKGANYERADQDAKEHFCYANLVQLNDCQGKKIALDNPCRAAYMMDFVAELKPQLEKIVERKRNG

Secondary structure (DSSP, 8-state):
---HHHHHHHHTTSS--TTS-TTTTTSEE-S-TTSHHHHHHHHHHHHTT-EEEEEEE--TTS-TT-PEEEEEEEETTEEEEEEEEPHHHHH-GGGHHHHHTTHHHH-BTTB-EEEEEEETT-SS--HHHHHHHHHHHHHH-EEEEEPPHHHHHHHHH-SSSHHHHHIIIII-S---S----SSS----PPEEEEEEE--GGGHHHHHHHHHHHHHHHTT-SS-EEEEE-GGGS-TTS-HHHHHHHHHHH-SEEEEEE-HHHHH-HHHHHTHHHHHHHHHHHT--EEEEEE-S----TT-HHHHHS--B---GGGGT-GGGGGGT---GGGG--EEEETTEEEEPP-HHHHHHHHHHHHHHHHHHHHHHHHHHH-

pLDDT: mean 74.69, std 17.33, range [26.61, 94.69]